Protein AF-A0AAP0DVS0-F1 (afdb_monomer_lite)

InterPro domains:
  IPR045290 Holliday junction resolvase MOC1-like [PTHR36015] (40-215)

Structure (mmCIF, N/CA/C/O backbone):
data_AF-A0AAP0DVS0-F1
#
_entry.id   AF-A0AAP0DVS0-F1
#
loop_
_atom_site.group_PDB
_atom_site.id
_atom_site.type_symbol
_atom_site.label_atom_id
_atom_site.label_alt_id
_atom_site.label_comp_id
_atom_site.label_asym_id
_atom_site.label_entity_id
_atom_site.label_seq_id
_atom_site.pdbx_PDB_ins_code
_atom_site.Cartn_x
_atom_site.Cartn_y
_atom_site.Cartn_z
_atom_site.occupancy
_atom_site.B_iso_or_equiv
_atom_site.auth_seq_id
_atom_site.auth_comp_id
_atom_site.auth_asym_id
_atom_site.auth_atom_id
_atom_site.pdbx_PDB_model_num
ATOM 1 N N . MET A 1 1 ? -7.963 17.326 8.057 1.00 27.19 1 MET A N 1
ATOM 2 C CA . MET A 1 1 ? -8.515 16.586 6.900 1.00 27.19 1 MET A CA 1
ATOM 3 C C . MET A 1 1 ? -7.444 16.525 5.823 1.00 27.19 1 MET A C 1
ATOM 5 O O . MET A 1 1 ? -7.320 17.474 5.057 1.00 27.19 1 MET A O 1
ATOM 9 N N . ARG A 1 2 ? -6.625 15.464 5.811 1.00 31.11 2 ARG A N 1
ATOM 10 C CA . ARG A 1 2 ? -5.807 15.144 4.635 1.00 31.11 2 ARG A CA 1
ATOM 11 C C . ARG A 1 2 ? -6.778 14.685 3.556 1.00 31.11 2 ARG A C 1
ATOM 13 O O . ARG A 1 2 ? -7.608 13.823 3.828 1.00 31.11 2 ARG A O 1
ATOM 20 N N . LYS A 1 3 ? -6.777 15.358 2.413 1.00 32.78 3 LYS A N 1
ATOM 21 C CA . LYS A 1 3 ? -7.537 14.928 1.242 1.00 32.78 3 LYS A CA 1
ATOM 22 C C . LYS A 1 3 ? -6.541 14.246 0.316 1.00 32.78 3 LYS A C 1
ATOM 24 O O . LYS A 1 3 ? -5.462 14.805 0.126 1.00 32.78 3 LYS A O 1
ATOM 29 N N . ASN A 1 4 ? -6.926 13.064 -0.169 1.00 37.38 4 ASN A N 1
ATOM 30 C CA . ASN A 1 4 ? -6.240 12.280 -1.189 1.00 37.38 4 ASN A CA 1
ATOM 31 C C . ASN A 1 4 ? -5.609 13.203 -2.221 1.00 37.38 4 ASN A C 1
ATOM 33 O O . ASN A 1 4 ? -6.321 13.945 -2.902 1.00 37.38 4 ASN A O 1
ATOM 37 N N . ILE A 1 5 ? -4.285 13.156 -2.320 1.00 40.81 5 ILE A N 1
ATOM 38 C CA . ILE A 1 5 ? -3.664 13.469 -3.595 1.00 40.81 5 ILE A CA 1
ATOM 39 C C . ILE A 1 5 ? -4.184 12.379 -4.522 1.00 40.81 5 ILE A C 1
ATOM 41 O O . ILE A 1 5 ? -4.026 11.197 -4.236 1.00 40.81 5 ILE A O 1
ATOM 45 N N . ASP A 1 6 ? -4.931 12.811 -5.531 1.00 46.09 6 ASP A N 1
ATOM 46 C CA . ASP A 1 6 ? -5.573 11.953 -6.511 1.00 46.09 6 ASP A CA 1
ATOM 47 C C . ASP A 1 6 ? -4.572 10.893 -6.973 1.00 46.09 6 ASP A C 1
ATOM 49 O O . ASP A 1 6 ? -3.431 11.226 -7.305 1.00 46.09 6 ASP A O 1
ATOM 53 N N . ALA A 1 7 ? -4.972 9.626 -6.962 1.00 44.84 7 ALA A N 1
ATOM 54 C CA . ALA A 1 7 ? -4.163 8.510 -7.429 1.00 44.84 7 ALA A CA 1
ATOM 55 C C . ALA A 1 7 ? -3.556 8.795 -8.818 1.00 44.84 7 ALA A C 1
ATOM 57 O O . ALA A 1 7 ? -2.435 8.381 -9.109 1.00 44.84 7 ALA A O 1
ATOM 58 N N . GLN A 1 8 ? -4.236 9.618 -9.626 1.00 40.25 8 GLN A N 1
ATOM 59 C CA . GLN A 1 8 ? -3.758 10.183 -10.890 1.00 40.25 8 GLN A CA 1
ATOM 60 C C . GLN A 1 8 ? -2.429 10.952 -10.785 1.00 40.25 8 GLN A C 1
ATOM 62 O O . GLN A 1 8 ? -1.619 10.904 -11.704 1.00 40.25 8 GLN A O 1
ATOM 67 N N . THR A 1 9 ? -2.151 11.620 -9.667 1.00 48.34 9 THR A N 1
ATOM 68 C CA . THR A 1 9 ? -0.886 12.329 -9.410 1.00 48.34 9 THR A CA 1
ATOM 69 C C . THR A 1 9 ? 0.241 11.357 -9.055 1.00 48.34 9 THR A C 1
ATOM 71 O O . THR A 1 9 ? 1.365 11.556 -9.506 1.00 48.34 9 THR A O 1
ATOM 74 N N . LEU A 1 10 ? -0.049 10.278 -8.316 1.00 51.00 10 LEU A N 1
ATOM 75 C CA . LEU A 1 10 ? 0.910 9.194 -8.050 1.00 51.00 10 LEU A CA 1
ATOM 76 C C . LEU A 1 10 ? 1.213 8.399 -9.339 1.00 51.00 10 LEU A C 1
ATOM 78 O O . LEU A 1 10 ? 2.353 8.023 -9.599 1.00 51.00 10 LEU A O 1
ATOM 82 N N . ILE A 1 11 ? 0.211 8.227 -10.202 1.00 48.94 11 ILE A N 1
ATOM 83 C CA . ILE A 1 11 ? 0.336 7.604 -11.528 1.00 48.94 11 ILE A CA 1
ATOM 84 C C . ILE A 1 11 ? 1.134 8.477 -12.486 1.00 48.94 11 ILE A C 1
ATOM 86 O O . ILE A 1 11 ? 2.076 7.991 -13.102 1.00 48.94 11 ILE A O 1
ATOM 90 N N . CYS A 1 12 ? 0.825 9.773 -12.575 1.00 45.50 12 CYS A N 1
ATOM 91 C CA . CYS A 1 12 ? 1.646 10.743 -13.302 1.00 45.50 12 CYS A CA 1
ATOM 92 C C . CYS A 1 12 ? 3.076 10.765 -12.759 1.00 45.50 12 CYS A C 1
ATOM 94 O O . CYS A 1 12 ? 4.023 10.923 -13.535 1.00 45.50 12 CYS A O 1
ATOM 96 N N . ALA A 1 13 ? 3.231 10.541 -11.448 1.00 48.66 13 ALA A N 1
ATOM 97 C CA . ALA A 1 13 ? 4.533 10.454 -10.829 1.00 48.66 13 ALA A CA 1
ATOM 98 C C . ALA A 1 13 ? 5.330 9.226 -11.299 1.00 48.66 13 ALA A C 1
ATOM 100 O O . ALA A 1 13 ? 6.512 9.313 -11.624 1.00 48.66 13 ALA A O 1
ATOM 101 N N . MET A 1 14 ? 4.673 8.078 -11.412 1.00 51.28 14 MET A N 1
ATOM 102 C CA . MET A 1 14 ? 5.303 6.827 -11.836 1.00 51.28 14 MET A CA 1
ATOM 103 C C . MET A 1 14 ? 5.513 6.741 -13.354 1.00 51.28 14 MET A C 1
ATOM 105 O O . MET A 1 14 ? 6.525 6.199 -13.791 1.00 51.28 14 MET A O 1
ATOM 109 N N . LEU A 1 15 ? 4.628 7.353 -14.150 1.00 44.38 15 LEU A N 1
ATOM 110 C CA . LEU A 1 15 ? 4.696 7.423 -15.617 1.00 44.38 15 LEU A CA 1
ATOM 111 C C . LEU A 1 15 ? 5.890 8.237 -16.140 1.00 44.38 15 LEU A C 1
ATOM 113 O O . LEU A 1 15 ? 6.489 7.871 -17.147 1.00 44.38 15 LEU A O 1
ATOM 117 N N . ARG A 1 16 ? 6.240 9.351 -15.483 1.00 41.53 16 ARG A N 1
ATOM 118 C CA . ARG A 1 16 ? 7.337 10.239 -15.924 1.00 41.53 16 ARG A CA 1
ATOM 119 C C . ARG A 1 16 ? 8.683 9.936 -15.281 1.00 41.53 16 ARG A C 1
ATOM 121 O O . ARG A 1 16 ? 9.699 10.422 -15.768 1.00 41.53 16 ARG A O 1
ATOM 128 N N . LEU A 1 17 ? 8.701 9.159 -14.200 1.00 42.25 17 LEU A N 1
ATOM 129 C CA . LEU A 1 17 ? 9.936 8.840 -13.495 1.00 42.25 17 LE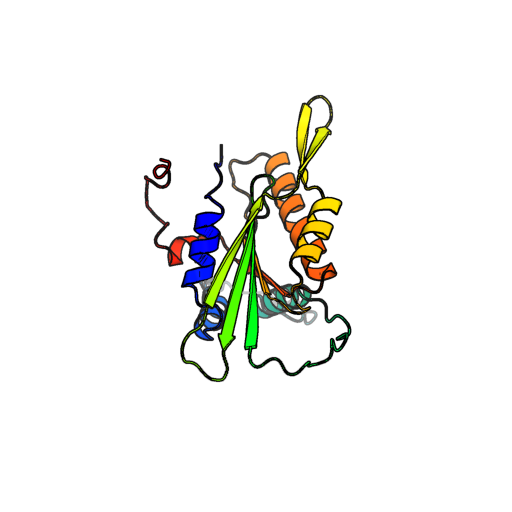U A CA 1
ATOM 130 C C . LEU A 1 17 ? 10.849 7.875 -14.243 1.00 42.25 17 LEU A C 1
ATOM 132 O O . LEU A 1 17 ? 12.001 7.778 -13.835 1.00 42.25 17 LEU A O 1
ATOM 136 N N . GLY A 1 18 ? 10.382 7.175 -15.289 1.00 39.59 18 GLY A N 1
ATOM 137 C CA . GLY A 1 18 ? 11.235 6.265 -16.056 1.00 39.59 18 GLY A CA 1
ATOM 138 C C . GLY A 1 18 ? 12.138 5.457 -15.125 1.00 39.59 18 GLY A C 1
ATOM 139 O O . GLY A 1 18 ? 13.360 5.495 -15.262 1.00 39.59 18 GLY A O 1
ATOM 140 N N . PHE A 1 19 ? 11.549 4.797 -14.120 1.00 44.62 19 PHE A N 1
ATOM 141 C CA . PHE A 1 19 ? 12.256 4.054 -13.066 1.00 44.62 19 PHE A CA 1
ATOM 142 C C . PHE A 1 19 ? 13.026 2.823 -13.591 1.00 44.62 19 PHE A C 1
ATOM 144 O O . PHE A 1 19 ? 13.483 1.987 -12.821 1.00 44.62 19 PHE A O 1
ATOM 151 N N . VAL A 1 20 ? 13.212 2.763 -14.909 1.00 39.72 20 VAL A N 1
ATOM 152 C CA . VAL A 1 20 ? 14.156 1.946 -15.673 1.00 39.72 20 VAL A CA 1
ATOM 153 C C . VAL A 1 20 ? 15.469 2.724 -15.941 1.00 39.72 20 VAL A C 1
ATOM 155 O O . VAL A 1 20 ? 16.300 2.305 -16.738 1.00 39.72 20 VAL A O 1
ATOM 158 N N . SER A 1 21 ? 15.709 3.878 -15.296 1.00 35.94 21 SER A N 1
ATOM 159 C CA . SER A 1 21 ? 16.999 4.581 -15.373 1.00 35.94 21 SER A CA 1
ATOM 160 C C . SER A 1 21 ? 17.864 4.326 -14.126 1.00 35.94 21 SER A C 1
ATOM 162 O O . SER A 1 21 ? 17.459 4.691 -13.016 1.00 35.94 21 SER A O 1
ATOM 164 N N . PRO A 1 22 ? 19.106 3.813 -14.274 1.00 32.44 22 PRO A N 1
ATOM 165 C CA . PRO A 1 22 ? 20.060 3.584 -13.175 1.00 32.44 22 PRO A CA 1
ATOM 166 C C . PRO A 1 22 ? 20.327 4.807 -12.277 1.00 32.44 22 PRO A C 1
ATOM 168 O O . PRO A 1 22 ? 20.832 4.680 -11.160 1.00 32.44 22 PRO A O 1
ATOM 171 N N . LYS A 1 23 ? 19.991 6.015 -12.747 1.00 32.22 23 LYS A N 1
ATOM 172 C CA . LYS A 1 23 ? 20.188 7.274 -12.018 1.00 32.22 23 LYS A CA 1
ATOM 173 C C . LYS A 1 23 ? 19.273 7.416 -10.796 1.00 32.22 23 LYS A C 1
ATOM 175 O O . LYS A 1 23 ? 19.710 8.006 -9.810 1.00 32.22 23 LYS A O 1
ATOM 180 N N . PHE A 1 24 ? 18.060 6.851 -10.811 1.00 38.12 24 PHE A N 1
ATOM 181 C CA . PHE A 1 24 ? 17.160 6.945 -9.655 1.00 38.12 24 PHE A CA 1
ATOM 182 C C . PHE A 1 24 ? 17.640 6.066 -8.490 1.00 38.12 24 PHE A C 1
ATOM 184 O O . PHE A 1 24 ? 17.718 6.532 -7.352 1.00 38.12 24 PHE A O 1
ATOM 191 N N . TYR A 1 25 ? 18.065 4.829 -8.779 1.00 34.91 25 TYR A N 1
ATOM 192 C CA . TYR A 1 25 ? 18.706 3.952 -7.790 1.00 34.91 25 TYR A CA 1
ATOM 193 C C . TYR A 1 25 ? 19.935 4.621 -7.151 1.00 34.91 25 TYR A C 1
ATOM 195 O O . TYR A 1 25 ? 20.137 4.533 -5.939 1.00 34.91 25 TYR A O 1
ATOM 203 N N . ARG A 1 26 ? 20.714 5.371 -7.943 1.00 32.06 26 ARG A N 1
ATOM 204 C CA . ARG A 1 26 ? 21.881 6.117 -7.455 1.00 32.06 26 ARG A CA 1
ATOM 205 C C . ARG A 1 26 ? 21.505 7.296 -6.548 1.00 32.06 26 ARG A C 1
ATOM 207 O O . ARG A 1 26 ? 22.139 7.485 -5.516 1.00 32.06 26 ARG A O 1
ATOM 214 N N . ALA A 1 27 ? 20.456 8.052 -6.876 1.00 32.88 27 ALA A N 1
ATOM 215 C CA . ALA A 1 27 ? 19.983 9.164 -6.045 1.00 32.88 27 ALA A CA 1
ATOM 216 C C . ALA A 1 27 ? 19.442 8.694 -4.678 1.00 32.88 27 ALA A C 1
ATOM 218 O O . ALA A 1 27 ? 19.707 9.329 -3.654 1.00 32.88 27 ALA A O 1
ATOM 219 N N . TYR A 1 28 ? 18.769 7.538 -4.635 1.00 35.22 28 TYR A N 1
ATOM 220 C CA . TYR A 1 28 ? 18.284 6.926 -3.391 1.00 35.22 28 TYR A CA 1
ATOM 221 C C . TYR A 1 28 ? 19.423 6.453 -2.460 1.00 35.22 28 TYR A C 1
ATOM 223 O O . TYR A 1 28 ? 19.251 6.391 -1.237 1.00 35.22 28 TYR A O 1
ATOM 231 N N . SER A 1 29 ? 20.599 6.162 -3.030 1.00 37.03 29 SER A N 1
ATOM 232 C CA . SER A 1 29 ? 21.823 5.812 -2.297 1.00 37.03 29 SER A CA 1
ATOM 233 C C . SER A 1 29 ? 22.583 7.027 -1.749 1.00 37.03 29 SER A C 1
ATOM 235 O O . SER A 1 29 ? 23.327 6.870 -0.785 1.00 37.03 29 SER A O 1
ATOM 237 N N . CYS A 1 30 ? 22.434 8.219 -2.339 1.00 29.70 30 CYS A N 1
ATOM 238 C CA . CYS A 1 30 ? 23.292 9.373 -2.028 1.00 29.70 30 CYS A CA 1
ATOM 239 C C . CYS A 1 30 ? 22.653 10.429 -1.110 1.00 29.70 30 CYS A C 1
ATOM 241 O O . CYS A 1 30 ? 23.372 11.244 -0.543 1.00 29.70 30 CYS A O 1
ATOM 243 N N . CYS A 1 31 ? 21.330 10.443 -0.927 1.00 29.89 31 CYS A N 1
ATOM 244 C CA . CYS A 1 31 ? 20.647 11.568 -0.269 1.00 29.89 31 CYS A CA 1
ATOM 245 C C . CYS A 1 31 ? 20.575 11.493 1.279 1.00 29.89 31 CYS A C 1
ATOM 247 O O . CYS A 1 31 ? 19.774 12.200 1.884 1.00 29.89 31 CYS A O 1
ATOM 249 N N . GLY A 1 32 ? 21.363 10.624 1.929 1.00 32.84 32 GLY A N 1
ATOM 250 C CA . GLY A 1 32 ? 21.284 10.371 3.379 1.00 32.84 32 GLY A CA 1
ATOM 251 C C . GLY A 1 32 ? 22.361 11.022 4.254 1.00 32.84 32 GLY A C 1
ATOM 252 O O . GLY A 1 32 ? 22.241 10.969 5.474 1.00 32.84 32 GLY A O 1
ATOM 253 N N . SER A 1 33 ? 23.401 11.626 3.680 1.00 35.75 33 SER A N 1
ATOM 254 C CA . SER A 1 33 ? 24.534 12.127 4.468 1.00 35.75 33 SER A CA 1
ATOM 255 C C . SER A 1 33 ? 24.392 13.617 4.770 1.00 35.75 33 SER A C 1
ATOM 257 O O . SER A 1 33 ? 24.869 14.458 4.014 1.00 35.75 33 SER A O 1
ATOM 259 N N . SER A 1 34 ? 23.760 13.954 5.892 1.00 33.19 34 SER A N 1
ATOM 260 C CA . SER A 1 34 ? 24.026 15.219 6.583 1.00 33.19 34 SER A CA 1
ATOM 261 C C . SER A 1 34 ? 24.772 14.901 7.879 1.00 33.19 34 SER A C 1
ATOM 263 O O . SER A 1 34 ? 24.156 14.530 8.877 1.00 33.19 34 SER A O 1
ATOM 265 N N . GLU A 1 35 ? 26.104 14.981 7.829 1.00 33.16 35 GLU A N 1
ATOM 266 C CA . GLU A 1 35 ? 26.995 14.855 8.985 1.00 33.16 35 GLU A CA 1
ATOM 267 C C . GLU A 1 35 ? 26.789 16.031 9.947 1.00 33.16 35 GLU A C 1
ATOM 269 O O . GLU A 1 35 ? 26.916 17.195 9.570 1.00 33.16 35 GLU A O 1
ATOM 274 N N . SER A 1 36 ? 26.503 15.731 11.213 1.00 32.84 36 SER A N 1
ATOM 275 C CA . SER A 1 36 ? 26.646 16.681 12.315 1.00 32.84 36 SER A CA 1
ATOM 276 C C . SER A 1 36 ? 27.982 16.429 13.019 1.00 32.84 36 SER A C 1
ATOM 278 O O . SER A 1 36 ? 28.155 15.388 13.656 1.00 32.84 36 SER A O 1
ATOM 280 N N . GLU A 1 37 ? 28.916 17.378 12.915 1.00 32.34 37 GLU A N 1
ATOM 281 C CA . GLU A 1 37 ? 30.185 17.383 13.653 1.00 32.34 37 GLU A CA 1
ATOM 282 C C . GLU A 1 37 ? 29.946 17.333 15.172 1.00 32.34 37 GLU A C 1
ATOM 284 O O . GLU A 1 37 ? 29.379 18.252 15.766 1.00 32.34 37 GLU A O 1
ATOM 289 N N . VAL A 1 38 ? 30.439 16.280 15.830 1.00 35.16 38 VAL A N 1
ATOM 290 C CA . VAL A 1 38 ? 30.494 16.193 17.296 1.00 35.16 38 VAL A CA 1
ATOM 291 C C . VAL A 1 38 ? 31.918 16.492 17.765 1.00 35.16 38 VAL A C 1
ATOM 293 O O . VAL A 1 38 ? 32.857 15.737 17.504 1.00 35.16 38 VAL A O 1
ATOM 296 N N . LYS A 1 39 ? 32.074 17.602 18.497 1.00 34.25 39 LYS A N 1
ATOM 297 C CA . LYS A 1 39 ? 33.315 18.008 19.175 1.00 34.25 39 LYS A CA 1
ATOM 298 C C . LYS A 1 39 ? 33.759 16.944 20.193 1.00 34.25 39 LYS A C 1
ATOM 300 O O . LYS A 1 39 ? 32.990 16.555 21.069 1.00 34.25 39 LYS A O 1
ATOM 305 N N . LYS A 1 40 ? 35.024 16.509 20.112 1.00 35.53 40 LYS A N 1
ATOM 306 C CA . LYS A 1 40 ? 35.642 15.552 21.049 1.00 35.53 40 LYS A CA 1
ATOM 307 C C . LYS A 1 40 ? 36.038 16.233 22.366 1.00 35.53 40 LYS A C 1
ATOM 309 O O . LYS A 1 40 ? 36.946 17.058 22.384 1.00 35.53 40 LYS A O 1
ATOM 314 N N . GLY A 1 41 ? 35.404 15.826 23.466 1.00 30.30 41 GLY A N 1
ATOM 315 C CA . GLY A 1 41 ? 35.876 16.020 24.843 1.00 30.30 41 GLY A CA 1
ATOM 316 C C . GLY A 1 41 ? 36.397 14.695 25.413 1.00 30.30 41 GLY A C 1
ATOM 317 O O . GLY A 1 41 ? 35.814 13.642 25.163 1.00 30.30 41 GLY A O 1
ATOM 318 N N . GLY A 1 42 ? 37.540 14.731 26.101 1.00 33.75 42 GLY A N 1
ATOM 319 C CA . GLY A 1 42 ? 38.347 13.555 26.432 1.00 33.75 42 GLY A CA 1
ATOM 320 C C . GLY A 1 42 ? 37.912 12.711 27.640 1.00 33.75 42 GLY A C 1
ATOM 321 O O . GLY A 1 42 ? 37.229 13.173 28.545 1.00 33.75 42 GLY A O 1
ATOM 322 N N . GLY A 1 43 ? 38.447 11.481 27.664 1.00 36.53 43 GLY A N 1
ATOM 323 C CA . GLY A 1 43 ? 38.839 10.752 28.878 1.00 36.53 43 GLY A CA 1
ATOM 324 C C . GLY A 1 43 ? 37.850 9.743 29.477 1.00 36.53 43 GLY A C 1
ATOM 325 O O . GLY A 1 43 ? 37.009 10.120 30.278 1.00 36.53 43 GLY A O 1
ATOM 326 N N . ARG A 1 44 ? 38.043 8.440 29.192 1.00 34.62 44 ARG A N 1
ATOM 327 C CA . ARG A 1 44 ? 38.388 7.343 30.145 1.00 34.62 44 ARG A CA 1
ATOM 328 C C . ARG A 1 44 ? 38.256 5.984 29.438 1.00 34.62 44 ARG A C 1
ATOM 330 O O . ARG A 1 44 ? 37.182 5.622 28.969 1.00 34.62 44 ARG A O 1
ATOM 337 N N . ARG A 1 45 ? 39.350 5.214 29.372 1.00 47.41 45 ARG A N 1
ATOM 338 C CA . ARG A 1 45 ? 39.376 3.852 28.809 1.00 47.41 45 ARG A CA 1
ATOM 339 C C . ARG A 1 45 ? 38.574 2.897 29.705 1.00 47.41 45 ARG A C 1
ATOM 341 O O . ARG A 1 45 ? 39.000 2.601 30.817 1.00 47.41 45 ARG A O 1
ATOM 348 N N . ARG A 1 46 ? 37.436 2.408 29.210 1.00 46.22 46 ARG A N 1
ATOM 349 C CA . ARG A 1 46 ? 36.770 1.185 29.684 1.00 46.22 46 ARG A CA 1
ATOM 350 C C . ARG A 1 46 ? 36.926 0.123 28.598 1.00 46.22 46 ARG A C 1
ATOM 352 O O . ARG A 1 46 ? 36.816 0.445 27.419 1.00 46.22 46 ARG A O 1
ATOM 359 N N . SER A 1 47 ? 37.232 -1.105 29.004 1.00 49.91 47 SER A N 1
ATOM 360 C CA . SER A 1 47 ? 37.386 -2.269 28.130 1.00 49.91 47 SER A CA 1
ATOM 361 C C . SER A 1 47 ? 36.150 -2.440 27.245 1.00 49.91 47 SER A C 1
ATOM 363 O O . SER A 1 47 ? 35.051 -2.728 27.717 1.00 49.91 47 SER A O 1
ATOM 365 N N . SER A 1 48 ? 36.318 -2.213 25.944 1.00 51.66 48 SER A N 1
ATOM 366 C CA . SER A 1 48 ? 35.253 -2.375 24.965 1.00 51.66 48 SER A CA 1
ATOM 367 C C . SER A 1 48 ? 35.172 -3.839 24.555 1.00 51.66 48 SER A C 1
ATOM 369 O O . SER A 1 48 ? 36.026 -4.324 23.816 1.00 51.66 48 SER A O 1
ATOM 371 N N . SER A 1 49 ? 34.108 -4.519 24.982 1.00 52.31 49 SER A N 1
ATOM 372 C CA . SER A 1 49 ? 33.478 -5.544 24.145 1.00 52.31 49 SER A CA 1
ATOM 373 C C . SER A 1 49 ? 33.378 -4.963 22.736 1.00 52.31 49 SER A C 1
ATOM 375 O O . SER A 1 49 ? 32.745 -3.918 22.562 1.00 52.31 49 SER A O 1
ATOM 377 N N . SER A 1 50 ? 34.031 -5.585 21.760 1.00 51.03 50 SER A N 1
ATOM 378 C CA . SER A 1 50 ? 34.006 -5.200 20.351 1.00 51.03 50 SER A CA 1
ATOM 379 C C . SER A 1 50 ? 32.580 -5.335 19.815 1.00 51.03 50 SER A C 1
ATOM 381 O O . SER A 1 50 ? 32.193 -6.348 19.243 1.00 51.03 50 SER A O 1
ATOM 383 N N . LYS A 1 51 ? 31.756 -4.309 20.046 1.00 60.81 51 LYS A N 1
ATOM 384 C CA . LYS A 1 51 ? 30.479 -4.154 19.358 1.00 60.81 51 LYS A CA 1
ATOM 385 C C . LYS A 1 51 ? 30.817 -3.978 17.885 1.00 60.81 51 LYS A C 1
ATOM 387 O O . LYS A 1 51 ? 31.486 -3.011 17.531 1.00 60.81 51 LYS A O 1
ATOM 392 N N . VAL A 1 52 ? 30.386 -4.922 17.054 1.00 66.38 52 VAL A N 1
ATOM 393 C CA . VAL A 1 52 ? 30.375 -4.741 15.602 1.00 66.38 52 VAL A CA 1
ATOM 394 C C . VAL A 1 52 ? 29.521 -3.504 15.337 1.00 66.38 52 VAL A C 1
ATOM 396 O O . VAL A 1 52 ? 28.321 -3.498 15.612 1.00 66.38 52 VAL A O 1
ATOM 399 N N . VAL A 1 53 ? 30.165 -2.417 14.919 1.00 78.25 53 VAL A N 1
ATOM 400 C CA . VAL A 1 53 ? 29.485 -1.171 14.564 1.00 78.25 53 VAL A CA 1
ATOM 401 C C . VAL A 1 53 ? 28.958 -1.366 13.150 1.00 78.25 53 VAL A C 1
ATOM 403 O O . VAL A 1 53 ? 29.676 -1.153 12.179 1.00 78.25 53 VAL A O 1
ATOM 406 N N . VAL A 1 54 ? 27.725 -1.857 13.052 1.00 80.69 54 VAL A N 1
ATOM 407 C CA . VAL A 1 54 ? 26.992 -1.932 11.785 1.00 80.69 54 VAL A CA 1
ATOM 408 C C . VAL A 1 54 ? 26.657 -0.506 11.356 1.00 80.69 54 VAL A C 1
ATOM 410 O O . VAL A 1 54 ? 26.219 0.301 12.178 1.00 80.69 54 VAL A O 1
ATOM 413 N N . SER A 1 55 ? 26.897 -0.183 10.089 1.00 90.88 55 SER A N 1
ATOM 414 C CA . SER A 1 55 ? 26.625 1.154 9.552 1.00 90.88 55 SER A CA 1
ATOM 415 C C . SER A 1 55 ? 25.130 1.370 9.278 1.00 90.88 55 SER A C 1
ATOM 417 O O . SER A 1 55 ? 24.402 0.427 8.962 1.00 90.88 55 SER A O 1
ATOM 419 N N . ASP A 1 56 ? 24.665 2.620 9.337 1.00 88.00 56 ASP A N 1
ATOM 420 C CA . ASP A 1 56 ? 23.269 2.970 9.027 1.00 88.00 56 ASP A CA 1
ATOM 421 C C . ASP A 1 56 ? 22.863 2.557 7.600 1.00 88.00 56 ASP A C 1
ATOM 423 O O . ASP A 1 56 ? 21.724 2.151 7.353 1.00 88.00 56 ASP A O 1
ATOM 427 N N . SER A 1 57 ? 23.804 2.621 6.652 1.00 86.94 57 SER A N 1
ATOM 428 C CA . SER A 1 57 ? 23.595 2.182 5.270 1.00 86.94 57 SER A CA 1
ATOM 429 C C . SER A 1 57 ? 23.388 0.672 5.170 1.00 86.94 57 SER A C 1
ATOM 431 O O . SER A 1 57 ? 22.512 0.231 4.427 1.00 86.94 57 SER A O 1
ATOM 433 N N . GLU A 1 58 ? 24.134 -0.117 5.941 1.00 90.62 58 GLU A N 1
ATOM 434 C CA . GLU A 1 58 ? 23.979 -1.570 5.998 1.00 90.62 58 GLU A CA 1
ATOM 435 C C . GLU A 1 58 ? 22.636 -1.967 6.624 1.00 90.62 58 GLU A C 1
ATOM 437 O O . GLU A 1 58 ? 21.915 -2.788 6.059 1.00 90.62 58 GLU A O 1
ATOM 442 N N . LEU A 1 59 ? 22.231 -1.323 7.725 1.00 90.50 59 LEU A N 1
ATOM 443 C CA . LEU A 1 59 ? 20.910 -1.545 8.330 1.00 90.50 59 LEU A CA 1
ATOM 444 C C . LEU A 1 59 ? 19.775 -1.228 7.349 1.00 90.50 59 LEU A C 1
ATOM 446 O O . LEU A 1 59 ? 18.820 -2.001 7.228 1.00 90.50 59 LEU A O 1
ATOM 450 N N . LYS A 1 60 ? 19.893 -0.120 6.607 1.00 86.69 60 LYS A N 1
ATOM 451 C CA . LYS A 1 60 ? 18.928 0.253 5.566 1.00 86.69 60 LYS A CA 1
ATOM 452 C C . LYS A 1 60 ? 18.892 -0.782 4.444 1.00 86.69 60 LYS A C 1
ATOM 454 O O . LYS A 1 60 ? 17.806 -1.159 4.009 1.00 86.69 60 LYS A O 1
ATOM 459 N N . GLN A 1 61 ? 20.049 -1.248 3.985 1.00 88.38 61 GLN A N 1
ATOM 460 C CA . GLN A 1 61 ? 20.125 -2.230 2.907 1.00 88.38 61 GLN A CA 1
ATOM 461 C C . GLN A 1 61 ? 19.538 -3.582 3.327 1.00 88.38 61 GLN A C 1
ATOM 463 O O . GLN A 1 61 ? 18.8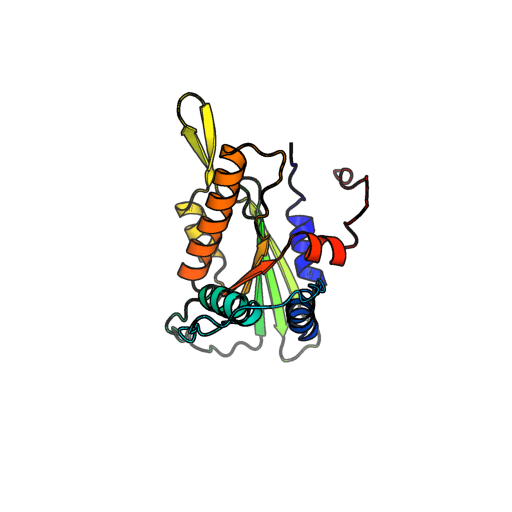03 -4.185 2.549 1.00 88.38 61 GLN A O 1
ATOM 468 N N . ASN A 1 62 ? 19.795 -4.012 4.564 1.00 91.44 62 ASN A N 1
ATOM 469 C CA . ASN A 1 62 ? 19.216 -5.226 5.140 1.00 91.44 62 ASN A CA 1
ATOM 470 C C . ASN A 1 62 ? 17.691 -5.127 5.272 1.00 91.44 62 ASN A C 1
ATOM 472 O O . ASN A 1 62 ? 16.973 -6.097 5.038 1.00 91.44 62 ASN A O 1
ATOM 476 N N . TRP A 1 63 ? 17.171 -3.946 5.611 1.00 92.19 63 TRP A N 1
ATOM 477 C CA . TRP A 1 63 ? 15.729 -3.729 5.596 1.00 92.19 63 TRP A CA 1
ATOM 478 C C . TRP A 1 63 ? 15.167 -3.799 4.174 1.00 92.19 63 TRP A C 1
ATOM 480 O O . TRP A 1 63 ? 14.214 -4.536 3.945 1.00 92.19 63 TRP A O 1
ATOM 490 N N . LEU A 1 64 ? 15.772 -3.110 3.203 1.00 89.25 64 LEU A N 1
ATOM 491 C CA . LEU A 1 64 ? 15.311 -3.139 1.810 1.00 89.25 64 LEU A CA 1
ATOM 492 C C . LEU A 1 64 ? 15.371 -4.545 1.197 1.00 89.25 64 LEU A C 1
ATOM 494 O O . LEU A 1 64 ? 14.453 -4.925 0.477 1.00 89.25 64 LEU A O 1
ATOM 498 N N . SER A 1 65 ? 16.398 -5.341 1.506 1.00 88.00 65 SER A N 1
ATOM 499 C CA . SER A 1 65 ? 16.484 -6.726 1.028 1.00 88.00 65 SER A CA 1
ATOM 500 C C . SER A 1 65 ? 15.387 -7.617 1.618 1.00 88.00 65 SER A C 1
ATOM 502 O O . SER A 1 65 ? 14.875 -8.491 0.919 1.00 88.00 65 SER A O 1
ATOM 504 N N . SER A 1 66 ? 14.949 -7.347 2.855 1.00 90.88 66 SER A N 1
ATOM 505 C CA . SER A 1 66 ? 13.827 -8.057 3.489 1.00 90.88 66 SER A CA 1
ATOM 506 C C . SER A 1 66 ? 12.459 -7.769 2.853 1.00 90.88 66 SER A C 1
ATOM 508 O O . SER A 1 66 ? 11.504 -8.507 3.086 1.00 90.88 66 SER A O 1
ATOM 510 N N . LEU A 1 67 ? 12.351 -6.720 2.027 1.00 92.38 67 LEU A N 1
ATOM 511 C CA . LEU A 1 67 ? 11.119 -6.314 1.339 1.00 92.38 67 LEU A CA 1
ATOM 512 C C . LEU A 1 67 ? 10.926 -7.015 -0.016 1.00 92.38 67 LEU A C 1
ATOM 514 O O . LEU A 1 67 ? 10.224 -6.522 -0.901 1.00 92.38 67 LEU A O 1
ATOM 518 N N . SER A 1 68 ? 11.546 -8.178 -0.176 1.00 88.50 68 SER A N 1
ATOM 519 C CA . SER A 1 68 ? 11.376 -9.065 -1.319 1.00 88.50 68 SER A CA 1
ATOM 520 C C . SER A 1 68 ? 11.374 -10.508 -0.828 1.00 88.50 68 SER A C 1
ATOM 522 O O . SER A 1 68 ? 12.101 -10.856 0.102 1.00 88.50 68 SER A O 1
ATOM 524 N N . CYS A 1 69 ? 10.542 -11.352 -1.432 1.00 77.69 69 CYS A N 1
ATOM 525 C CA . CYS A 1 69 ? 10.565 -12.786 -1.181 1.00 77.69 69 CYS A CA 1
ATOM 526 C C . CYS A 1 69 ? 10.979 -13.488 -2.477 1.00 77.69 69 CYS A C 1
ATOM 528 O O . CYS A 1 69 ? 10.272 -13.340 -3.479 1.00 77.69 69 CYS A O 1
ATOM 530 N N . PRO A 1 70 ? 12.099 -14.233 -2.499 1.00 67.94 70 PRO A N 1
ATOM 531 C CA . PRO A 1 70 ? 12.438 -15.071 -3.637 1.00 67.94 70 PRO A CA 1
ATOM 532 C C . PRO A 1 70 ? 11.435 -16.226 -3.692 1.00 67.94 70 PRO A C 1
ATOM 534 O O . PRO A 1 70 ? 11.611 -17.261 -3.052 1.00 67.94 70 PRO A O 1
ATOM 537 N N . LEU A 1 71 ? 10.337 -16.031 -4.421 1.00 61.00 71 LEU A N 1
ATOM 538 C CA . LEU A 1 71 ? 9.426 -17.122 -4.731 1.00 61.00 71 LEU A CA 1
ATOM 539 C C . LEU A 1 71 ? 10.107 -18.060 -5.736 1.00 61.00 71 LEU A C 1
ATOM 541 O O . LEU A 1 71 ? 10.788 -17.570 -6.643 1.00 61.00 71 LEU A O 1
ATOM 545 N N . PRO A 1 72 ? 9.925 -19.390 -5.616 1.00 53.53 72 PRO A N 1
ATOM 546 C CA . PRO A 1 72 ? 10.360 -20.318 -6.645 1.00 53.53 72 PRO A CA 1
ATOM 547 C C . PRO A 1 72 ? 9.775 -19.851 -7.968 1.00 53.53 72 PRO A C 1
ATOM 549 O O . PRO A 1 72 ? 8.559 -19.673 -8.083 1.00 53.53 72 PRO A O 1
ATOM 552 N N . LEU A 1 73 ? 10.652 -19.607 -8.939 1.00 50.12 73 LEU A N 1
ATOM 553 C CA . LEU A 1 73 ? 10.257 -19.264 -10.289 1.00 50.12 73 LEU A CA 1
ATOM 554 C C . LEU A 1 73 ? 9.417 -20.440 -10.795 1.00 50.12 73 LEU A C 1
ATOM 556 O O . LEU A 1 73 ? 9.954 -21.461 -11.215 1.00 50.12 73 LEU A O 1
ATOM 560 N N . MET A 1 74 ? 8.087 -20.340 -10.727 1.00 43.78 74 MET A N 1
ATOM 561 C CA . MET A 1 74 ? 7.290 -21.093 -11.675 1.00 43.78 74 MET A CA 1
ATOM 562 C C . MET A 1 74 ? 7.647 -20.464 -13.004 1.00 43.78 74 MET A C 1
ATOM 564 O O . MET A 1 74 ? 7.200 -19.357 -13.311 1.00 43.78 74 MET A O 1
ATOM 568 N N . THR A 1 75 ? 8.536 -21.145 -13.721 1.00 42.31 75 THR A N 1
ATOM 569 C CA . THR A 1 75 ? 8.836 -20.928 -15.125 1.00 42.31 75 THR A CA 1
ATOM 570 C C . THR A 1 75 ? 7.509 -21.040 -15.859 1.00 42.31 75 THR A C 1
ATOM 572 O O . THR A 1 75 ? 7.137 -22.101 -16.353 1.00 42.31 75 THR A O 1
ATOM 575 N N . ARG A 1 76 ? 6.723 -19.960 -15.863 1.00 45.53 76 ARG A N 1
ATOM 576 C CA . ARG A 1 76 ? 5.687 -19.790 -16.861 1.00 45.53 76 ARG A CA 1
ATOM 577 C C . ARG A 1 76 ? 6.478 -19.696 -18.146 1.00 45.53 76 ARG A C 1
ATOM 579 O O . ARG A 1 76 ? 7.242 -18.754 -18.334 1.00 45.53 76 ARG A O 1
ATOM 586 N N . HIS A 1 77 ? 6.403 -20.806 -18.870 1.00 40.19 77 HIS A N 1
ATOM 587 C CA . HIS A 1 77 ? 6.894 -21.052 -20.207 1.00 40.19 77 HIS A CA 1
ATOM 588 C C . HIS A 1 77 ? 7.119 -19.717 -20.921 1.00 40.19 77 HIS A C 1
ATOM 590 O O . HIS A 1 77 ? 6.188 -18.917 -21.036 1.00 40.19 77 HIS A O 1
ATOM 596 N N . LEU A 1 78 ? 8.372 -19.453 -21.302 1.00 43.59 78 LEU A N 1
ATOM 597 C CA . LEU A 1 78 ? 8.723 -18.424 -22.273 1.00 43.59 78 LEU A CA 1
ATOM 598 C C . LEU A 1 78 ? 8.050 -18.823 -23.590 1.00 43.59 78 LEU A C 1
ATOM 600 O O . LEU A 1 78 ? 8.686 -19.365 -24.483 1.00 43.59 78 LEU A O 1
ATOM 604 N N . GLU A 1 79 ? 6.736 -18.641 -23.662 1.00 43.50 79 GLU A N 1
ATOM 605 C CA . GLU A 1 79 ? 6.013 -18.641 -24.916 1.00 43.50 79 GLU A CA 1
ATOM 606 C C . GLU A 1 79 ? 6.569 -17.472 -25.721 1.00 43.50 79 GLU A C 1
ATOM 608 O O . GLU A 1 79 ? 6.747 -16.361 -25.205 1.00 43.50 79 GLU A O 1
ATOM 613 N N . GLU A 1 80 ? 6.900 -17.777 -26.968 1.00 47.06 80 GLU A N 1
ATOM 614 C CA . GLU A 1 80 ? 7.494 -16.917 -27.982 1.00 47.06 80 GLU A CA 1
ATOM 615 C C . GLU A 1 80 ? 6.627 -15.675 -28.239 1.00 47.06 80 GLU A C 1
ATOM 617 O O . GLU A 1 80 ? 5.903 -15.565 -29.227 1.00 47.06 80 GLU A O 1
ATOM 622 N N . HIS A 1 81 ? 6.676 -14.698 -27.343 1.00 52.41 81 HIS A N 1
ATOM 623 C CA . HIS A 1 81 ? 6.010 -13.428 -27.548 1.00 52.41 81 HIS A CA 1
ATOM 624 C C . HIS A 1 81 ? 7.035 -12.411 -28.038 1.00 52.41 81 HIS A C 1
ATOM 626 O O . HIS A 1 81 ? 7.914 -11.976 -27.300 1.00 52.41 81 HIS A O 1
ATOM 632 N N . ASN A 1 82 ? 6.851 -11.947 -29.277 1.00 59.66 82 ASN A N 1
ATOM 633 C CA . ASN A 1 82 ? 7.523 -10.784 -29.881 1.00 59.66 82 ASN A CA 1
ATOM 634 C C . ASN A 1 82 ? 7.280 -9.455 -29.116 1.00 59.66 82 ASN A C 1
ATOM 636 O O . ASN A 1 82 ? 7.496 -8.365 -29.658 1.00 59.66 82 ASN A O 1
ATOM 640 N N . THR A 1 83 ? 6.780 -9.529 -27.880 1.00 62.56 83 THR A N 1
ATOM 641 C CA . THR A 1 83 ? 6.390 -8.415 -27.029 1.00 62.56 83 THR A CA 1
ATOM 642 C C . THR A 1 83 ? 6.874 -8.623 -25.600 1.00 62.56 83 THR A C 1
ATOM 644 O O . THR A 1 83 ? 6.430 -9.550 -24.924 1.00 62.56 83 THR A O 1
ATOM 647 N N . ILE A 1 84 ? 7.728 -7.722 -25.118 1.00 73.00 84 ILE A N 1
ATOM 648 C CA . ILE A 1 84 ? 8.135 -7.662 -23.709 1.00 73.00 84 ILE A CA 1
ATOM 649 C C . ILE A 1 84 ? 7.185 -6.689 -23.009 1.00 73.00 84 ILE A C 1
ATOM 651 O O . ILE A 1 84 ? 7.078 -5.528 -23.414 1.00 73.00 84 ILE A O 1
ATOM 655 N N . SER A 1 85 ? 6.465 -7.165 -21.990 1.00 77.69 85 SER A N 1
ATOM 656 C CA . SER A 1 85 ? 5.627 -6.320 -21.137 1.00 77.69 85 SER A CA 1
ATOM 657 C C . SER A 1 85 ? 6.319 -6.047 -19.806 1.00 77.69 85 SER A C 1
ATOM 659 O O . SER A 1 85 ? 6.557 -6.968 -19.029 1.00 77.69 85 SER A O 1
ATOM 661 N N . GLU A 1 86 ? 6.583 -4.776 -19.523 1.00 85.00 86 GLU A N 1
ATOM 662 C CA . GLU A 1 86 ? 7.050 -4.308 -18.220 1.00 85.00 86 GLU A CA 1
ATOM 663 C C . GLU A 1 86 ? 5.858 -3.823 -17.395 1.00 85.00 86 GLU A C 1
ATOM 665 O O . GLU A 1 86 ? 5.016 -3.067 -17.891 1.00 85.00 86 GLU A O 1
ATOM 670 N N . LEU A 1 87 ? 5.776 -4.266 -16.138 1.00 89.25 87 LEU A N 1
ATOM 671 C CA . LEU A 1 87 ? 4.746 -3.843 -15.196 1.00 89.25 87 LEU A CA 1
ATOM 672 C C . LEU A 1 87 ? 5.393 -3.124 -14.013 1.00 89.25 87 LEU A C 1
ATOM 674 O O . LEU A 1 87 ? 6.413 -3.566 -13.485 1.00 89.25 87 LEU A O 1
ATOM 678 N N . VAL A 1 88 ? 4.777 -2.027 -13.583 1.00 89.00 88 VAL A N 1
ATOM 679 C CA . VAL A 1 88 ? 5.168 -1.271 -12.388 1.00 89.00 88 VAL A CA 1
ATOM 680 C C . VAL A 1 88 ? 3.924 -0.963 -11.568 1.00 89.00 88 VAL A C 1
ATOM 682 O O . VAL A 1 88 ? 2.902 -0.547 -12.118 1.00 89.00 88 VAL A O 1
ATOM 685 N N . ILE A 1 89 ? 4.016 -1.158 -10.251 1.00 92.50 89 ILE A N 1
ATOM 686 C CA . ILE A 1 89 ? 2.910 -0.921 -9.320 1.00 92.50 89 ILE A CA 1
ATOM 687 C C . ILE A 1 89 ? 3.220 0.280 -8.427 1.00 92.50 89 ILE A C 1
ATOM 689 O O . ILE A 1 89 ? 4.337 0.431 -7.932 1.00 92.50 89 ILE A O 1
ATOM 693 N N . GLY A 1 90 ? 2.205 1.104 -8.191 1.00 92.94 90 GLY A N 1
ATOM 694 C CA . GLY A 1 90 ? 2.225 2.220 -7.259 1.00 92.94 90 GLY A CA 1
ATOM 695 C C . GLY A 1 90 ? 1.205 2.108 -6.156 1.00 92.94 90 GLY A C 1
ATOM 696 O O . GLY A 1 90 ? 0.071 1.748 -6.442 1.00 92.94 90 GLY A O 1
ATOM 697 N N . ILE A 1 91 ? 1.570 2.448 -4.923 1.00 94.75 91 ILE A N 1
ATOM 698 C CA . ILE A 1 91 ? 0.693 2.292 -3.760 1.00 94.75 91 ILE A CA 1
ATOM 699 C C . ILE A 1 91 ? 0.700 3.557 -2.897 1.00 94.75 91 ILE A C 1
ATOM 701 O O . ILE A 1 91 ? 1.735 3.927 -2.337 1.00 94.75 91 ILE A O 1
ATOM 705 N N . ASP A 1 92 ? -0.476 4.163 -2.731 1.00 93.44 92 ASP A N 1
ATOM 706 C CA . ASP A 1 92 ? -0.795 5.009 -1.577 1.00 93.44 92 ASP A CA 1
ATOM 707 C C . ASP A 1 92 ? -1.443 4.111 -0.501 1.00 93.44 92 ASP A C 1
ATOM 709 O O . ASP A 1 92 ? -2.548 3.595 -0.714 1.00 93.44 92 ASP A O 1
ATOM 713 N N . PRO A 1 93 ? -0.759 3.861 0.633 1.00 94.19 93 PRO A N 1
ATOM 714 C CA . PRO A 1 93 ? -1.171 2.851 1.599 1.00 94.19 93 PRO A CA 1
ATOM 715 C C . PRO A 1 93 ? -2.347 3.263 2.494 1.00 94.19 93 PRO A C 1
ATOM 717 O O . PRO A 1 93 ? -2.808 2.446 3.303 1.00 94.19 93 PRO A O 1
ATOM 720 N N . ASP A 1 94 ? -2.816 4.507 2.399 1.00 90.31 94 ASP A N 1
ATOM 721 C CA . ASP A 1 94 ? -3.906 4.996 3.232 1.00 90.31 94 ASP A CA 1
ATOM 722 C C . ASP A 1 94 ? -5.237 4.296 2.902 1.00 90.31 94 ASP A C 1
ATOM 724 O O . ASP A 1 94 ? -5.475 3.780 1.810 1.00 90.31 94 ASP A O 1
ATOM 728 N N . VAL A 1 95 ? -6.175 4.307 3.858 1.00 90.62 95 VAL A N 1
ATOM 729 C CA . VAL A 1 95 ? -7.518 3.713 3.675 1.00 90.62 95 VAL A CA 1
ATOM 730 C C . VAL A 1 95 ? -8.330 4.384 2.562 1.00 90.62 95 VAL A C 1
ATOM 732 O O . VAL A 1 95 ? -9.299 3.814 2.069 1.00 90.62 95 VAL A O 1
ATOM 735 N N . SER A 1 96 ? -7.972 5.618 2.215 1.00 88.44 96 SER A N 1
ATOM 736 C CA . SER A 1 96 ? -8.519 6.349 1.078 1.00 88.44 96 SER A CA 1
ATOM 737 C C . SER A 1 96 ? -7.549 6.414 -0.100 1.00 88.44 96 SER A C 1
ATOM 739 O O . SER A 1 96 ? -7.879 7.068 -1.078 1.00 88.44 96 SER A O 1
ATOM 741 N N . GLY A 1 97 ? -6.385 5.772 -0.006 1.00 90.62 97 GLY A N 1
ATOM 742 C CA . GLY A 1 97 ? -5.398 5.719 -1.073 1.00 90.62 97 GLY A CA 1
ATOM 743 C C . GLY A 1 97 ? -5.836 4.826 -2.233 1.00 90.62 97 GLY A C 1
ATOM 744 O O . GLY A 1 97 ? -7.011 4.469 -2.375 1.00 90.62 97 GLY A O 1
ATOM 745 N N . ALA A 1 98 ? -4.866 4.445 -3.057 1.00 92.62 98 ALA A N 1
ATOM 746 C CA . ALA A 1 98 ? -5.100 3.674 -4.26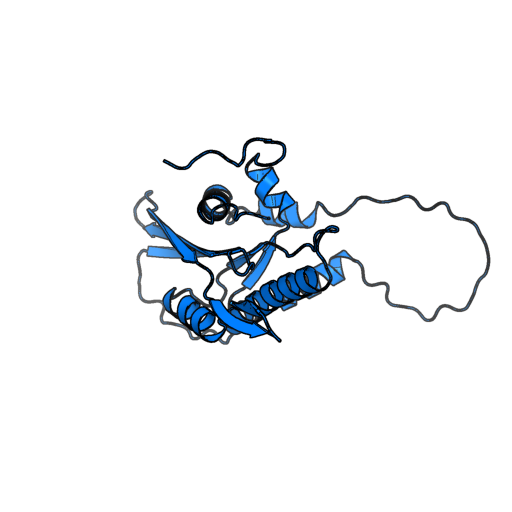6 1.00 92.62 98 ALA A CA 1
ATOM 747 C C . ALA A 1 98 ? -3.883 2.840 -4.675 1.00 92.62 98 ALA A C 1
ATOM 749 O O . ALA A 1 98 ? -2.742 3.127 -4.301 1.00 92.62 98 ALA A O 1
ATOM 750 N N . LEU A 1 99 ? -4.155 1.848 -5.520 1.00 93.75 99 LEU A N 1
ATOM 751 C CA . LEU A 1 99 ? -3.185 1.102 -6.299 1.00 93.75 99 LEU A CA 1
ATOM 752 C C . LEU A 1 99 ? -3.194 1.592 -7.748 1.00 93.75 99 LEU A C 1
ATOM 754 O O . LEU A 1 99 ? -4.237 1.683 -8.391 1.00 93.75 99 LEU A O 1
ATOM 758 N N . ALA A 1 100 ? -2.009 1.847 -8.274 1.00 91.44 100 ALA A N 1
ATOM 759 C CA . ALA A 1 100 ? -1.742 2.183 -9.658 1.00 91.44 100 ALA A CA 1
ATOM 760 C C . ALA A 1 100 ? -1.019 1.026 -10.349 1.00 91.44 100 ALA A C 1
ATOM 762 O O . ALA A 1 100 ? -0.057 0.496 -9.796 1.00 91.44 100 ALA A O 1
ATOM 763 N N . LEU A 1 101 ? -1.432 0.674 -11.564 1.00 90.69 101 LEU A N 1
ATOM 764 C CA . LEU A 1 101 ? -0.709 -0.255 -12.429 1.00 90.69 101 LEU A CA 1
ATOM 765 C C . LEU A 1 101 ? -0.305 0.458 -13.718 1.00 90.69 101 LEU A C 1
ATOM 767 O O . LEU A 1 101 ? -1.157 1.014 -14.408 1.00 90.69 101 LEU A O 1
ATOM 771 N N . LEU A 1 102 ? 0.977 0.391 -14.060 1.00 87.38 102 LEU A N 1
ATOM 772 C CA . LEU A 1 102 ? 1.512 0.815 -15.347 1.00 87.38 102 LEU A CA 1
ATOM 773 C C . LEU A 1 102 ? 2.008 -0.409 -16.110 1.00 87.38 102 LEU A C 1
ATOM 775 O O . LEU A 1 102 ? 2.862 -1.136 -15.609 1.00 87.38 102 LEU A O 1
ATOM 779 N N . LYS A 1 103 ? 1.494 -0.606 -17.324 1.00 88.62 103 LYS A N 1
ATOM 780 C CA . LYS A 1 103 ? 1.950 -1.635 -18.259 1.00 88.62 103 LYS A CA 1
ATOM 781 C C . LYS A 1 103 ? 2.545 -0.968 -19.492 1.00 88.62 103 LYS A C 1
ATOM 783 O O . LYS A 1 103 ? 1.859 -0.192 -20.157 1.00 88.62 103 LYS A O 1
ATOM 788 N N . THR A 1 104 ? 3.786 -1.310 -19.812 1.00 86.00 104 THR A N 1
ATOM 789 C CA . THR A 1 104 ? 4.476 -0.878 -21.032 1.00 86.00 104 THR A CA 1
ATOM 790 C C . THR A 1 104 ? 4.739 -2.098 -21.893 1.00 86.00 104 THR A C 1
ATOM 792 O O . THR A 1 104 ? 5.299 -3.078 -21.416 1.00 86.00 104 THR A O 1
ATOM 795 N N . THR A 1 105 ? 4.324 -2.059 -23.154 1.00 85.12 105 THR A N 1
ATOM 796 C CA . THR A 1 105 ? 4.552 -3.143 -24.114 1.00 85.12 105 THR A CA 1
ATOM 797 C C . THR A 1 105 ? 5.515 -2.666 -25.188 1.00 85.12 105 THR A C 1
ATOM 799 O O . THR A 1 105 ? 5.251 -1.674 -25.873 1.00 85.12 105 THR A O 1
ATOM 802 N N . HIS A 1 106 ? 6.626 -3.382 -25.331 1.00 82.56 106 HIS A N 1
ATOM 803 C CA . HIS A 1 106 ? 7.621 -3.163 -26.373 1.00 82.56 106 HIS A CA 1
ATOM 804 C C . HIS A 1 106 ? 7.422 -4.181 -27.484 1.00 82.56 106 HIS A C 1
ATOM 806 O O . HIS A 1 106 ? 7.404 -5.377 -27.214 1.00 82.56 106 HIS A O 1
ATOM 812 N N . HIS A 1 107 ? 7.306 -3.723 -28.726 1.00 79.44 107 HIS A N 1
ATOM 813 C CA . HIS A 1 107 ? 7.276 -4.598 -29.892 1.00 79.44 107 HIS A CA 1
ATOM 814 C C . HIS A 1 107 ? 8.691 -4.765 -30.447 1.00 79.44 107 HIS A C 1
ATOM 816 O O . HIS A 1 107 ? 9.333 -3.786 -30.817 1.00 79.44 107 HIS A O 1
ATOM 822 N N . HIS A 1 108 ? 9.165 -6.008 -30.547 1.00 68.56 108 HIS A N 1
ATOM 823 C CA . HIS A 1 108 ? 10.554 -6.322 -30.913 1.00 68.56 108 HIS A CA 1
ATOM 824 C C . HIS A 1 108 ? 10.955 -5.847 -32.329 1.00 68.56 108 HIS A C 1
ATOM 826 O O . HIS A 1 108 ? 12.140 -5.724 -32.628 1.00 68.56 108 HIS A O 1
ATOM 832 N N . ASN A 1 109 ? 9.965 -5.532 -33.176 1.00 67.81 109 ASN A N 1
ATOM 833 C CA . ASN A 1 109 ? 10.136 -5.153 -34.583 1.00 67.81 109 ASN A CA 1
ATOM 834 C C . ASN A 1 109 ? 9.655 -3.725 -34.909 1.00 67.81 109 ASN A C 1
ATOM 836 O O . ASN A 1 109 ? 9.557 -3.366 -36.081 1.00 67.81 109 ASN A O 1
ATOM 840 N N . SER A 1 110 ? 9.331 -2.899 -33.907 1.00 64.56 110 SER A N 1
ATOM 841 C CA . SER A 1 110 ? 8.883 -1.519 -34.137 1.00 64.56 110 SER A CA 1
ATOM 842 C C . SER A 1 110 ? 9.327 -0.590 -33.015 1.00 64.56 110 SER A C 1
ATOM 844 O O . SER A 1 110 ? 9.181 -0.916 -31.842 1.00 64.56 110 SER A O 1
ATOM 846 N N . SER A 1 111 ? 9.771 0.618 -33.359 1.00 68.69 111 SER A N 1
ATOM 847 C CA . SER A 1 111 ? 10.179 1.648 -32.391 1.00 68.69 111 SER A CA 1
ATOM 848 C C . SER A 1 111 ? 9.027 2.194 -31.530 1.00 68.69 111 SER A C 1
ATOM 850 O O . SER A 1 111 ? 9.253 3.050 -30.679 1.00 68.69 111 SER A O 1
ATOM 852 N N . SER A 1 112 ? 7.792 1.738 -31.75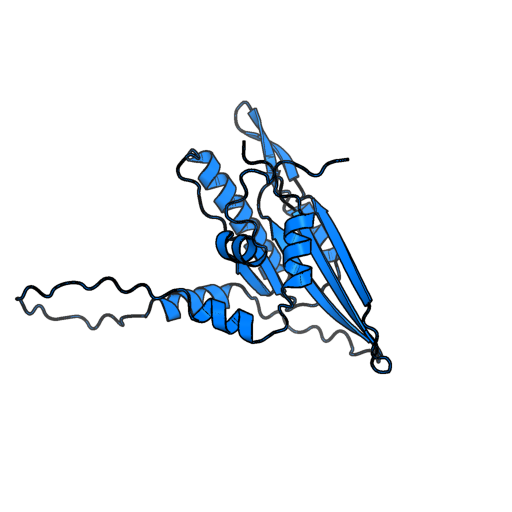4 1.00 68.31 112 SER A N 1
ATOM 853 C CA . SER A 1 112 ? 6.615 2.124 -30.983 1.00 68.31 112 SER A CA 1
ATOM 854 C C . SER A 1 112 ? 6.436 1.232 -29.756 1.00 68.31 112 SER A C 1
ATOM 856 O O . SER A 1 112 ? 6.192 0.029 -29.876 1.00 68.31 112 SER A O 1
ATOM 858 N N . SER A 1 113 ? 6.500 1.841 -28.575 1.00 77.56 113 SER A N 1
ATOM 859 C CA . SER A 1 113 ? 5.982 1.268 -27.337 1.00 77.56 113 SER A CA 1
ATOM 860 C C . SER A 1 113 ? 4.554 1.756 -27.095 1.00 77.56 113 SER A C 1
ATOM 862 O O . SER A 1 113 ? 4.193 2.881 -27.444 1.00 77.56 113 SER A O 1
ATOM 864 N N . SER A 1 114 ? 3.733 0.901 -26.494 1.00 83.88 114 SER A N 1
ATOM 865 C CA . SER A 1 114 ? 2.409 1.282 -26.000 1.00 83.88 114 SER A CA 1
ATOM 866 C C . SER A 1 114 ? 2.414 1.225 -24.480 1.00 83.88 114 SER A C 1
ATOM 868 O O . SER A 1 114 ? 2.929 0.264 -23.903 1.00 83.88 114 SER A O 1
ATOM 870 N N . SER A 1 115 ? 1.861 2.246 -23.830 1.00 84.31 115 SER A N 1
ATOM 871 C CA . SER A 1 115 ? 1.692 2.282 -22.381 1.00 84.31 115 SER A CA 1
ATOM 872 C C . SER A 1 115 ? 0.219 2.418 -22.014 1.00 84.31 115 SER A C 1
ATOM 874 O O . SER A 1 115 ? -0.539 3.164 -22.633 1.00 84.31 115 SER A O 1
ATOM 876 N N . SER A 1 116 ? -0.190 1.683 -20.985 1.00 84.88 116 SER A N 1
ATOM 877 C CA . SER A 1 116 ? -1.529 1.763 -20.406 1.00 84.88 116 SER A CA 1
ATOM 878 C C . SER A 1 116 ? -1.429 1.856 -18.891 1.00 84.88 116 SER A C 1
ATOM 880 O O . SER A 1 116 ? -0.607 1.163 -18.287 1.00 84.88 116 SER A O 1
ATOM 882 N N . ALA A 1 117 ? -2.287 2.673 -18.284 1.00 85.12 117 ALA A N 1
ATOM 883 C CA . ALA A 1 117 ? -2.357 2.841 -16.840 1.00 85.12 117 ALA A CA 1
ATOM 884 C C . ALA A 1 117 ? -3.754 2.490 -16.314 1.00 85.12 117 ALA A C 1
ATOM 886 O O . ALA A 1 117 ? -4.761 2.813 -16.945 1.00 85.12 117 ALA A O 1
ATOM 887 N N . GLN A 1 118 ? -3.805 1.852 -15.147 1.00 89.06 118 GLN A N 1
ATOM 888 C CA . GLN A 1 118 ? -5.033 1.535 -14.421 1.00 89.06 118 GLN A CA 1
ATOM 889 C C . GLN A 1 118 ? -4.912 1.972 -12.963 1.00 89.06 118 GLN A C 1
ATOM 891 O O . GLN A 1 118 ? -3.814 2.030 -12.407 1.00 89.06 118 GLN A O 1
ATOM 896 N N . VAL A 1 119 ? -6.054 2.285 -12.356 1.00 88.19 119 VAL A N 1
ATOM 897 C CA . VAL A 1 119 ? -6.147 2.794 -10.986 1.00 88.19 119 VAL A CA 1
ATOM 898 C C . VAL A 1 119 ? -7.252 2.058 -10.265 1.00 88.19 119 VAL A C 1
ATOM 900 O O . VAL A 1 119 ? -8.350 1.917 -10.802 1.00 88.19 119 VAL A O 1
ATOM 903 N N . PHE A 1 120 ? -6.972 1.634 -9.043 1.00 92.69 120 PHE A N 1
ATOM 904 C CA . PHE A 1 120 ? -7.914 0.932 -8.194 1.00 92.69 120 PHE A CA 1
ATOM 905 C C . PHE A 1 120 ? -7.908 1.586 -6.821 1.00 92.69 120 PHE A C 1
ATOM 907 O O . PHE A 1 120 ? -6.858 1.681 -6.186 1.00 92.69 120 PHE A O 1
ATOM 914 N N . ASP A 1 121 ? -9.070 2.023 -6.347 1.00 94.06 121 ASP A N 1
ATOM 915 C CA . ASP A 1 121 ? -9.202 2.493 -4.970 1.00 94.06 121 ASP A CA 1
ATOM 916 C C . ASP A 1 121 ? -8.812 1.380 -3.993 1.00 94.06 121 ASP A C 1
ATOM 918 O O . ASP A 1 121 ? -9.114 0.202 -4.212 1.00 94.06 121 ASP A O 1
ATOM 922 N N . THR A 1 122 ? -8.177 1.752 -2.883 1.00 94.44 122 THR A N 1
ATOM 923 C CA . THR A 1 122 ? -7.791 0.791 -1.851 1.00 94.44 122 THR A CA 1
ATOM 924 C C . THR A 1 122 ? -9.035 0.088 -1.271 1.00 94.44 122 THR A C 1
ATOM 926 O O . THR A 1 122 ? -9.897 0.753 -0.672 1.00 94.44 122 THR A O 1
ATOM 929 N N . PRO A 1 123 ? -9.146 -1.255 -1.389 1.00 96.94 123 PRO A N 1
ATOM 930 C CA . PRO A 1 123 ? -10.290 -1.991 -0.863 1.00 96.94 123 PRO A CA 1
ATOM 931 C C . PRO A 1 123 ? -10.415 -1.841 0.655 1.00 96.94 123 PRO A C 1
ATOM 933 O O . PRO A 1 123 ? -9.454 -2.031 1.407 1.00 96.94 123 PRO A O 1
ATOM 936 N N . HIS A 1 124 ? -11.617 -1.510 1.122 1.00 96.81 124 HIS A N 1
ATOM 937 C CA . HIS A 1 124 ? -11.887 -1.282 2.535 1.00 96.81 124 HIS A CA 1
ATOM 938 C C . HIS A 1 124 ? -13.315 -1.667 2.920 1.00 96.81 124 HIS A C 1
ATOM 940 O O . HIS A 1 124 ? -14.242 -1.621 2.116 1.00 96.81 124 HIS A O 1
ATOM 946 N N . LEU A 1 125 ? -13.496 -1.982 4.198 1.00 96.25 125 LEU A N 1
ATOM 947 C CA . LEU A 1 125 ? -14.769 -2.340 4.809 1.00 96.25 125 LEU A CA 1
ATOM 948 C C . LEU A 1 125 ? -15.104 -1.379 5.949 1.00 96.25 125 LEU A C 1
ATOM 950 O O . LEU A 1 125 ? -14.231 -0.751 6.558 1.00 96.25 125 LEU A O 1
ATOM 954 N N . GLN A 1 126 ? -16.394 -1.277 6.255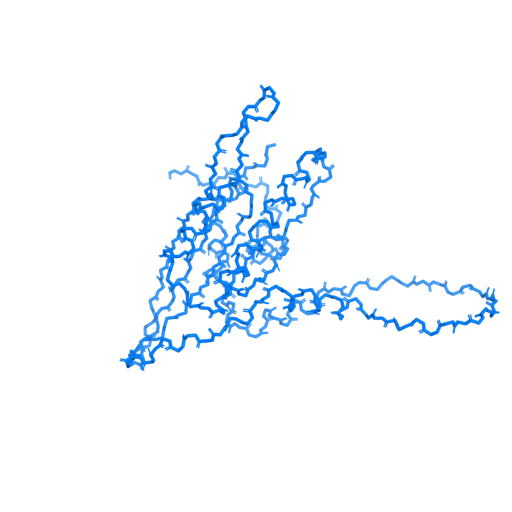 1.00 96.31 126 GLN A N 1
ATOM 955 C CA . GLN A 1 126 ? -16.875 -0.589 7.446 1.00 96.31 126 GLN A CA 1
ATOM 956 C C . GLN A 1 126 ? -16.824 -1.542 8.639 1.00 96.31 126 GLN A C 1
ATOM 958 O O . GLN A 1 126 ? -17.415 -2.616 8.613 1.00 96.31 126 GLN A O 1
ATOM 963 N N . VAL A 1 127 ? -16.122 -1.140 9.695 1.00 94.25 127 VAL A N 1
ATOM 964 C CA . VAL A 1 127 ? -15.944 -1.934 10.913 1.00 94.25 127 VAL A CA 1
ATOM 965 C C . VAL A 1 127 ? -16.401 -1.118 12.113 1.00 94.25 127 VAL A C 1
ATOM 967 O O . VAL A 1 127 ? -16.000 0.039 12.285 1.00 94.25 127 VAL A O 1
ATOM 970 N N . LEU A 1 128 ? -17.227 -1.722 12.968 1.00 94.88 128 LEU A N 1
ATOM 971 C CA . LEU A 1 128 ? -17.605 -1.128 14.243 1.00 94.88 128 LEU A CA 1
ATOM 972 C C . LEU A 1 128 ? -16.424 -1.229 15.217 1.00 94.88 128 LEU A C 1
ATOM 974 O O . LEU A 1 128 ? -16.019 -2.317 15.616 1.00 94.88 128 LEU A O 1
ATOM 978 N N . VAL A 1 129 ? -15.854 -0.086 15.597 1.00 88.81 129 VAL A N 1
ATOM 979 C CA . VAL A 1 129 ? -14.751 -0.010 16.562 1.00 88.81 129 VAL A CA 1
ATOM 980 C C . VAL A 1 129 ? -15.247 0.748 17.783 1.00 88.81 129 VAL A C 1
ATOM 982 O O . VAL A 1 129 ? -15.358 1.981 17.762 1.00 88.81 129 VAL A O 1
ATOM 985 N N . SER A 1 130 ? -15.528 0.009 18.858 1.00 88.62 130 SER A N 1
ATOM 986 C CA . SER A 1 130 ? -16.271 0.516 20.015 1.00 88.62 130 SER A CA 1
ATOM 987 C C . SER A 1 130 ? -17.644 1.038 19.563 1.00 88.62 130 SER A C 1
ATOM 989 O O . SER A 1 130 ? -18.440 0.268 19.043 1.00 88.62 130 SER A O 1
ATOM 991 N N . LYS A 1 131 ? -17.924 2.337 19.710 1.00 92.56 131 LYS A N 1
ATOM 992 C CA . LYS A 1 131 ? -19.221 2.947 19.367 1.00 92.56 131 LYS A CA 1
ATOM 993 C C . LYS A 1 131 ? -19.254 3.654 18.006 1.00 92.56 131 LYS A C 1
ATOM 995 O O . LYS A 1 131 ? -20.240 4.309 17.691 1.00 92.56 131 LYS A O 1
ATOM 1000 N N . ARG A 1 132 ? -18.168 3.613 17.221 1.00 92.44 132 ARG A N 1
ATOM 1001 C CA . ARG A 1 132 ? -18.078 4.329 15.935 1.00 92.44 132 ARG A CA 1
ATOM 1002 C C . ARG A 1 132 ? -17.727 3.384 14.798 1.00 92.44 132 ARG A C 1
ATOM 1004 O O . ARG A 1 132 ? -16.804 2.580 14.923 1.00 92.44 132 ARG A O 1
ATOM 1011 N N . VAL A 1 133 ? -18.415 3.550 13.674 1.00 94.50 133 VAL A N 1
ATOM 1012 C CA . VAL A 1 133 ? -18.062 2.895 12.414 1.00 94.50 133 VAL A CA 1
ATOM 1013 C C . VAL A 1 133 ? -16.828 3.576 11.827 1.00 94.50 133 VAL A C 1
ATOM 1015 O O . VAL A 1 133 ? -16.743 4.806 11.775 1.00 94.50 133 VAL A O 1
ATOM 1018 N N . ARG A 1 134 ? -15.841 2.777 11.425 1.00 91.38 134 ARG A N 1
ATOM 1019 C CA . ARG A 1 134 ? -14.592 3.239 10.812 1.00 91.38 134 ARG A CA 1
ATOM 1020 C C . ARG A 1 134 ? -14.283 2.414 9.572 1.00 91.38 134 ARG A C 1
ATOM 1022 O O . ARG A 1 134 ? -14.585 1.227 9.533 1.00 91.38 134 ARG A O 1
ATOM 1029 N N . LYS A 1 135 ? -13.632 3.029 8.586 1.00 94.31 135 LYS A N 1
ATOM 1030 C CA . LYS A 1 135 ? -13.083 2.308 7.434 1.00 94.31 135 LYS A CA 1
ATOM 1031 C C . LYS A 1 135 ? -11.812 1.559 7.843 1.00 94.31 135 LYS A C 1
ATOM 1033 O O . LYS A 1 135 ? -10.963 2.127 8.537 1.00 94.31 135 LYS A O 1
ATOM 1038 N N . ARG A 1 136 ? -11.687 0.302 7.424 1.00 94.56 136 ARG A N 1
ATOM 1039 C CA . ARG A 1 136 ? -10.500 -0.548 7.598 1.00 94.56 136 ARG A CA 1
ATOM 1040 C C . ARG A 1 136 ? -10.174 -1.233 6.285 1.00 94.56 136 ARG A C 1
ATOM 1042 O O . ARG A 1 136 ? -11.092 -1.567 5.550 1.00 94.56 136 ARG A O 1
ATOM 1049 N N . LEU A 1 137 ? -8.890 -1.434 6.016 1.00 96.75 137 LEU A N 1
ATOM 1050 C CA . LEU A 1 137 ? -8.441 -2.153 4.830 1.00 96.75 137 LEU A CA 1
ATOM 1051 C C . LEU A 1 137 ? -9.027 -3.567 4.787 1.00 96.75 137 LEU A C 1
ATOM 1053 O O . LEU A 1 137 ? -9.104 -4.241 5.817 1.00 96.75 137 LEU A O 1
ATOM 1057 N N . ASP A 1 138 ? -9.423 -3.994 3.595 1.00 97.69 138 ASP A N 1
ATOM 1058 C CA . ASP A 1 138 ? -9.922 -5.339 3.337 1.00 97.69 138 ASP A CA 1
ATOM 1059 C C . ASP A 1 138 ? -8.811 -6.203 2.741 1.00 97.69 138 ASP A C 1
ATOM 1061 O O . ASP A 1 138 ? -8.625 -6.258 1.525 1.00 97.69 138 ASP A O 1
ATOM 1065 N N . ALA A 1 139 ? -8.082 -6.902 3.612 1.00 97.81 139 ALA A N 1
ATOM 1066 C CA . ALA A 1 139 ? -6.964 -7.749 3.207 1.00 97.81 139 ALA A CA 1
ATOM 1067 C C . ALA A 1 139 ? -7.357 -8.791 2.144 1.00 97.81 139 ALA A C 1
ATOM 1069 O O . ALA A 1 139 ? -6.570 -9.071 1.241 1.00 97.81 139 ALA A O 1
ATOM 1070 N N . LYS A 1 140 ? -8.577 -9.347 2.212 1.00 97.94 140 LYS A N 1
ATOM 1071 C CA . LYS A 1 140 ? -9.047 -10.348 1.245 1.00 97.94 140 LYS A CA 1
ATOM 1072 C C . LYS A 1 140 ? -9.188 -9.720 -0.137 1.00 97.94 140 LYS A C 1
ATOM 1074 O O . LYS A 1 140 ? -8.628 -10.241 -1.101 1.00 97.94 140 LYS A O 1
ATOM 1079 N N . SER A 1 141 ? -9.902 -8.602 -0.218 1.00 98.06 141 SER A N 1
ATOM 1080 C CA . SER A 1 141 ? -10.131 -7.904 -1.484 1.00 98.06 141 SER A CA 1
ATOM 1081 C C . SER A 1 141 ? -8.838 -7.320 -2.060 1.00 98.06 141 SER A C 1
ATOM 1083 O O . SER A 1 141 ? -8.650 -7.351 -3.270 1.00 98.06 141 SER A O 1
ATOM 1085 N N . MET A 1 142 ? -7.900 -6.874 -1.216 1.00 98.12 142 MET A N 1
ATOM 1086 C CA . MET A 1 142 ? -6.557 -6.455 -1.647 1.00 98.12 142 MET A CA 1
ATOM 1087 C C . MET A 1 142 ? -5.778 -7.601 -2.308 1.00 98.12 142 MET A C 1
ATOM 1089 O O . MET A 1 142 ? -5.225 -7.430 -3.392 1.00 98.12 142 MET A O 1
ATOM 1093 N N . VAL A 1 143 ? -5.760 -8.786 -1.687 1.00 97.50 143 VAL A N 1
ATOM 1094 C CA . VAL A 1 143 ? -5.101 -9.975 -2.257 1.00 97.50 143 VAL A CA 1
ATOM 1095 C C . VAL A 1 143 ? -5.770 -10.397 -3.567 1.00 97.50 143 VAL A C 1
ATOM 1097 O O . VAL A 1 143 ? -5.082 -10.753 -4.521 1.00 97.50 143 VAL A O 1
ATOM 1100 N N . GLN A 1 144 ? -7.102 -10.356 -3.634 1.00 97.56 144 GLN A N 1
ATOM 1101 C CA . GLN A 1 144 ? -7.837 -10.665 -4.862 1.00 97.56 144 GLN A CA 1
ATOM 1102 C C . GLN A 1 144 ? -7.517 -9.664 -5.977 1.00 97.56 144 GLN A C 1
ATOM 1104 O O . GLN A 1 144 ? -7.222 -10.095 -7.087 1.00 97.56 144 GLN A O 1
ATOM 1109 N N . LEU A 1 145 ? -7.483 -8.363 -5.670 1.00 96.62 145 LEU A N 1
ATOM 1110 C CA . LEU A 1 145 ? -7.096 -7.316 -6.613 1.00 96.62 145 LEU A CA 1
ATOM 1111 C C . LEU A 1 145 ? -5.700 -7.578 -7.192 1.00 96.62 145 LEU A C 1
ATOM 1113 O O . LEU A 1 145 ? -5.552 -7.617 -8.409 1.00 96.62 145 LEU A O 1
ATOM 1117 N N . LEU A 1 146 ? -4.693 -7.845 -6.353 1.00 95.81 146 LEU A N 1
ATOM 1118 C CA . LEU A 1 146 ? -3.330 -8.116 -6.833 1.00 95.81 146 LEU A CA 1
ATOM 1119 C C . LEU A 1 146 ? -3.249 -9.333 -7.759 1.00 95.81 146 LEU A C 1
ATOM 1121 O O . LEU A 1 146 ? -2.512 -9.299 -8.741 1.00 95.81 146 LEU A O 1
ATOM 1125 N N . ARG A 1 147 ? -4.031 -10.387 -7.490 1.00 93.94 147 ARG A N 1
ATOM 1126 C CA . ARG A 1 147 ? -4.095 -11.562 -8.375 1.00 93.94 147 ARG A CA 1
ATOM 1127 C C . ARG A 1 147 ? -4.673 -11.227 -9.746 1.00 93.94 147 ARG A C 1
ATOM 1129 O O . ARG A 1 147 ? -4.222 -11.804 -10.722 1.00 93.94 147 ARG A O 1
ATOM 1136 N N . THR A 1 148 ? -5.621 -10.292 -9.831 1.00 94.69 148 THR A N 1
ATOM 1137 C CA . THR A 1 148 ? -6.205 -9.867 -11.118 1.00 94.69 148 THR A CA 1
ATOM 1138 C C . THR A 1 148 ? -5.287 -8.992 -11.970 1.00 94.69 148 THR A C 1
ATOM 1140 O O . THR A 1 148 ? -5.599 -8.756 -13.131 1.00 94.69 148 THR A O 1
ATOM 1143 N N . LEU A 1 149 ? -4.161 -8.511 -11.427 1.00 91.06 149 LEU A N 1
ATOM 1144 C CA . LEU A 1 149 ? -3.199 -7.715 -12.198 1.00 91.06 149 LEU A CA 1
ATOM 1145 C C . LEU A 1 149 ? -2.334 -8.580 -13.128 1.00 91.06 149 LEU A C 1
ATOM 1147 O O . LEU A 1 149 ? -1.652 -8.032 -13.991 1.00 91.06 149 LEU A O 1
ATOM 1151 N N . ASP A 1 150 ? -2.308 -9.903 -12.911 1.00 86.31 150 ASP A N 1
ATOM 1152 C CA . ASP A 1 150 ? -1.474 -10.873 -13.635 1.00 86.31 150 ASP A CA 1
ATOM 1153 C C . ASP A 1 150 ? 0.020 -10.501 -13.705 1.00 86.31 150 ASP A C 1
ATOM 1155 O O . ASP A 1 150 ? 0.753 -10.923 -14.602 1.00 86.31 150 ASP A O 1
ATOM 1159 N N . ALA A 1 151 ? 0.500 -9.728 -12.729 1.00 88.50 151 ALA A N 1
ATOM 1160 C CA . ALA A 1 151 ? 1.882 -9.283 -12.687 1.00 88.50 151 ALA A CA 1
ATOM 1161 C C . ALA A 1 151 ? 2.837 -10.439 -12.339 1.00 88.50 151 ALA A C 1
ATOM 1163 O O . ALA A 1 151 ? 2.552 -11.230 -11.431 1.00 88.50 151 ALA A O 1
ATOM 1164 N N . PRO A 1 152 ? 3.977 -10.568 -13.044 1.00 89.31 152 PRO A N 1
ATOM 1165 C CA . PRO A 1 152 ? 4.933 -11.628 -12.766 1.00 89.31 152 PRO A CA 1
ATOM 1166 C C . PRO A 1 152 ? 5.592 -11.433 -11.388 1.00 89.31 152 PRO A C 1
ATOM 1168 O O . PRO A 1 152 ? 5.802 -10.288 -10.963 1.00 89.31 152 PRO A O 1
ATOM 1171 N N . PRO A 1 153 ? 5.969 -12.525 -10.692 1.00 88.31 153 PRO A N 1
ATOM 1172 C CA . PRO A 1 153 ? 6.799 -12.437 -9.495 1.00 88.31 153 PRO A CA 1
ATOM 1173 C C . PRO A 1 153 ? 8.068 -11.618 -9.759 1.00 88.31 153 PRO A C 1
ATOM 1175 O O . PRO A 1 153 ? 8.637 -11.665 -10.847 1.00 88.31 153 PRO A O 1
ATOM 1178 N N . GLY A 1 154 ? 8.502 -10.851 -8.765 1.00 88.12 154 GLY A N 1
ATOM 1179 C CA . GLY A 1 154 ? 9.627 -9.925 -8.865 1.00 88.12 154 GLY A CA 1
ATOM 1180 C C . GLY A 1 154 ? 9.252 -8.521 -9.347 1.00 88.12 154 GLY A C 1
ATOM 1181 O O . GLY A 1 154 ? 10.064 -7.611 -9.174 1.00 88.12 154 GLY A O 1
ATOM 1182 N N . THR A 1 155 ? 8.032 -8.311 -9.866 1.00 89.56 155 THR A N 1
ATOM 1183 C CA . THR A 1 155 ? 7.532 -6.978 -10.255 1.00 89.56 155 THR A CA 1
ATOM 1184 C C . THR A 1 155 ? 7.730 -5.968 -9.118 1.00 89.56 155 THR A C 1
ATOM 1186 O O . THR A 1 155 ? 7.460 -6.263 -7.949 1.00 89.56 155 THR A O 1
ATOM 1189 N N . SER A 1 156 ? 8.220 -4.771 -9.448 1.00 90.00 156 SER A N 1
ATOM 1190 C CA . SER A 1 156 ? 8.466 -3.721 -8.457 1.00 90.00 156 SER A CA 1
ATOM 1191 C C . SER A 1 156 ? 7.174 -3.003 -8.062 1.00 90.00 156 SER A C 1
ATOM 1193 O O . SER A 1 156 ? 6.434 -2.508 -8.916 1.00 90.00 156 SER A O 1
ATOM 1195 N N . ALA A 1 157 ? 6.936 -2.909 -6.754 1.00 94.38 157 ALA A N 1
ATOM 1196 C CA . ALA A 1 157 ? 5.836 -2.163 -6.158 1.00 94.38 157 ALA A CA 1
ATOM 1197 C C . ALA A 1 157 ? 6.379 -0.995 -5.326 1.00 94.38 157 ALA A C 1
ATOM 1199 O O . ALA A 1 157 ? 6.983 -1.187 -4.269 1.00 94.38 157 ALA A O 1
ATOM 1200 N N . PHE A 1 158 ? 6.154 0.225 -5.801 1.00 93.62 158 PHE A N 1
ATOM 1201 C CA . PHE A 1 158 ? 6.570 1.455 -5.144 1.00 93.62 158 PHE A CA 1
ATOM 1202 C C . PHE A 1 158 ? 5.471 1.934 -4.202 1.00 93.62 158 PHE A C 1
ATOM 1204 O O . PHE A 1 158 ? 4.367 2.254 -4.638 1.00 93.62 158 PHE A O 1
ATOM 1211 N N . ILE A 1 159 ? 5.772 1.997 -2.911 1.00 93.88 159 ILE A N 1
ATOM 1212 C CA . ILE A 1 159 ? 4.808 2.356 -1.867 1.00 93.88 159 ILE A CA 1
ATOM 1213 C C . ILE A 1 159 ? 5.205 3.675 -1.214 1.00 93.88 159 ILE A C 1
ATOM 1215 O O . ILE A 1 159 ? 6.364 3.846 -0.834 1.00 93.88 159 ILE A O 1
ATOM 1219 N N . GLU A 1 160 ? 4.265 4.612 -1.060 1.00 91.38 160 GLU A N 1
ATOM 1220 C CA . GLU A 1 160 ? 4.526 5.821 -0.275 1.00 91.38 160 GLU A CA 1
ATOM 1221 C C . GLU A 1 160 ? 4.894 5.423 1.159 1.00 91.38 160 GLU A C 1
ATOM 1223 O O . GLU A 1 160 ? 4.152 4.730 1.857 1.00 91.38 160 GLU A O 1
ATOM 1228 N N . GLN A 1 161 ? 6.073 5.853 1.605 1.00 89.00 161 GLN A N 1
ATOM 1229 C CA . GLN A 1 161 ? 6.537 5.572 2.951 1.00 89.00 161 GLN A CA 1
ATOM 1230 C C . GLN A 1 161 ? 5.674 6.336 3.957 1.00 89.00 161 GLN A C 1
ATOM 1232 O O . GLN A 1 161 ? 5.651 7.569 3.960 1.00 89.00 161 GLN A O 1
ATOM 1237 N N . SER A 1 162 ? 5.010 5.601 4.850 1.00 85.88 162 SER A N 1
ATOM 1238 C CA . SER A 1 162 ? 4.215 6.199 5.922 1.00 85.88 162 SER A CA 1
ATOM 1239 C C . SER A 1 162 ? 5.113 6.962 6.896 1.00 85.88 162 SER A C 1
ATOM 1241 O O . SER A 1 162 ? 5.920 6.369 7.614 1.00 85.88 162 SER A O 1
ATOM 1243 N N . ILE A 1 163 ? 4.922 8.280 6.967 1.00 83.00 163 ILE A N 1
ATOM 1244 C CA . ILE A 1 163 ? 5.561 9.156 7.950 1.00 83.00 163 ILE A CA 1
ATOM 1245 C C . ILE A 1 163 ? 4.453 9.715 8.851 1.00 83.00 163 ILE A C 1
ATOM 1247 O O . ILE A 1 163 ? 3.584 10.442 8.358 1.00 83.00 163 ILE A O 1
ATOM 1251 N N . PRO A 1 164 ? 4.439 9.384 10.157 1.00 81.44 164 PRO A N 1
ATOM 1252 C CA . PRO A 1 164 ? 3.419 9.890 11.063 1.00 81.44 164 PRO A CA 1
ATOM 1253 C C . PRO A 1 164 ? 3.498 11.415 11.129 1.00 81.44 164 PRO A C 1
ATOM 1255 O O . PRO A 1 164 ? 4.567 11.996 11.311 1.00 81.44 164 PRO A O 1
ATOM 1258 N N . PHE A 1 165 ? 2.354 12.079 10.992 1.00 79.94 165 PHE A N 1
ATOM 1259 C CA . PHE A 1 165 ? 2.307 13.530 11.096 1.00 79.94 165 PHE A CA 1
ATOM 1260 C C . PHE A 1 165 ? 2.212 13.938 12.568 1.00 79.94 165 PHE A C 1
ATOM 1262 O O . PHE A 1 165 ? 1.395 13.359 13.296 1.00 79.94 165 PHE A O 1
ATOM 1269 N N . PRO A 1 166 ? 2.973 14.948 13.021 1.00 81.50 166 PRO A N 1
ATOM 1270 C CA . PRO A 1 166 ? 2.992 15.345 14.429 1.00 81.50 166 PRO A CA 1
ATOM 1271 C C . PRO A 1 166 ? 1.618 15.715 15.005 1.00 81.50 166 PRO A C 1
ATOM 1273 O O . PRO A 1 166 ? 1.374 15.522 16.190 1.00 81.50 166 PRO A O 1
ATOM 1276 N N . GLN A 1 167 ? 0.711 16.235 14.173 1.00 85.75 167 GLN A N 1
ATOM 1277 C CA . GLN A 1 167 ? -0.635 16.651 14.579 1.00 85.75 167 GLN A CA 1
ATOM 1278 C C . GLN A 1 167 ? -1.643 15.491 14.628 1.00 85.75 167 GLN A C 1
ATOM 1280 O O . GLN A 1 167 ? -2.780 15.688 15.062 1.00 85.75 167 GLN A O 1
ATOM 1285 N N . ASP A 1 168 ? -1.267 14.294 14.175 1.00 83.62 168 ASP A N 1
ATOM 1286 C CA . ASP A 1 168 ? -2.129 13.122 14.296 1.00 83.62 168 ASP A CA 1
ATOM 1287 C C . ASP A 1 168 ? -2.099 12.575 15.725 1.00 83.62 168 ASP A C 1
ATOM 1289 O O . ASP A 1 168 ? -1.059 12.482 16.370 1.00 83.62 168 ASP A O 1
ATOM 1293 N N . GLY A 1 169 ? -3.262 12.152 16.219 1.00 89.69 169 GLY A N 1
ATOM 1294 C CA . GLY A 1 169 ? -3.338 11.430 17.486 1.00 89.69 169 GLY A CA 1
ATOM 1295 C C . GLY A 1 169 ? -2.804 9.998 17.373 1.00 89.69 169 GLY A C 1
ATOM 1296 O O . GLY A 1 169 ? -2.676 9.449 16.279 1.00 89.69 169 GLY A O 1
ATOM 1297 N N . LYS A 1 170 ? -2.619 9.336 18.525 1.00 90.62 170 LYS A N 1
ATOM 1298 C CA . LYS A 1 170 ? -2.161 7.931 18.636 1.00 90.62 170 LYS A CA 1
ATOM 1299 C C . LYS A 1 170 ? -2.881 6.972 17.681 1.00 90.62 170 LYS A C 1
ATOM 1301 O O . LYS A 1 170 ? -2.262 6.101 17.079 1.00 90.62 170 LYS A O 1
ATOM 1306 N N . LEU A 1 171 ? -4.196 7.146 17.528 1.00 86.94 171 LEU A N 1
ATOM 1307 C CA . LEU A 1 171 ? -4.998 6.329 16.620 1.00 86.94 171 LEU A CA 1
ATOM 1308 C C . LEU A 1 171 ? -4.630 6.560 15.148 1.00 86.94 171 LEU A C 1
ATOM 1310 O O . LEU A 1 171 ? -4.621 5.605 14.385 1.00 86.94 171 LEU A O 1
ATOM 1314 N N . GLY A 1 172 ? -4.330 7.798 14.748 1.00 87.12 172 GLY A N 1
ATOM 1315 C CA . GLY A 1 172 ? -3.882 8.116 13.391 1.00 87.12 172 GLY A CA 1
ATOM 1316 C C . GLY A 1 172 ? -2.548 7.447 13.072 1.00 87.12 172 GLY A C 1
ATOM 1317 O O . GLY A 1 172 ? -2.435 6.790 12.043 1.00 87.12 172 GLY A O 1
ATOM 1318 N N . TRP A 1 173 ? -1.589 7.510 14.001 1.00 90.62 173 TRP A N 1
ATOM 1319 C CA . TRP A 1 173 ? -0.293 6.836 13.853 1.00 90.62 173 TRP A CA 1
ATOM 1320 C C . TRP A 1 173 ? -0.442 5.318 13.758 1.00 90.62 173 TRP A C 1
ATOM 1322 O O . TRP A 1 173 ? 0.162 4.695 12.888 1.00 90.62 173 TRP A O 1
ATOM 1332 N N . TRP A 1 174 ? -1.292 4.726 14.604 1.00 91.31 174 TRP A N 1
ATOM 1333 C CA . TRP A 1 174 ? -1.592 3.297 14.535 1.00 91.31 174 TRP A CA 1
ATOM 1334 C C . TRP A 1 174 ? -2.231 2.916 13.197 1.00 91.31 174 TRP A C 1
ATOM 1336 O O . TRP A 1 174 ? -1.820 1.939 12.584 1.00 91.31 174 TRP A O 1
ATOM 1346 N N . CYS A 1 175 ? -3.211 3.691 12.719 1.00 88.69 175 CYS A N 1
ATOM 1347 C CA . CYS A 1 175 ? -3.870 3.431 11.439 1.00 88.69 175 CYS A CA 1
ATOM 1348 C C . CYS A 1 175 ? -2.897 3.529 10.257 1.00 88.69 175 CYS A C 1
ATOM 1350 O O . CYS A 1 175 ? -2.942 2.659 9.393 1.00 88.69 175 CYS A O 1
ATOM 1352 N N . GLY A 1 176 ? -2.031 4.549 10.234 1.00 90.25 176 GLY A N 1
ATOM 1353 C CA . GLY A 1 176 ? -1.025 4.720 9.182 1.00 90.25 176 GLY A CA 1
ATOM 1354 C C . GLY A 1 176 ? -0.021 3.568 9.164 1.00 90.25 176 GLY A C 1
ATOM 1355 O O . GLY A 1 176 ? 0.191 2.943 8.128 1.00 90.25 176 GLY A O 1
ATOM 1356 N N . GLY A 1 177 ? 0.509 3.195 10.336 1.00 94.31 177 GLY A N 1
ATOM 1357 C CA . GLY A 1 177 ? 1.404 2.042 10.467 1.00 94.31 177 GLY A CA 1
ATOM 1358 C C . GLY A 1 177 ? 0.736 0.713 10.095 1.00 94.31 177 GLY A C 1
ATOM 1359 O O . GLY A 1 177 ? 1.339 -0.097 9.396 1.00 94.31 177 GLY A O 1
ATOM 1360 N N . PHE A 1 178 ? -0.519 0.504 10.508 1.00 94.31 178 PHE A N 1
ATOM 1361 C CA . PHE A 1 178 ? -1.303 -0.680 10.148 1.00 94.31 178 PHE A CA 1
ATOM 1362 C C . PHE A 1 178 ? -1.501 -0.785 8.633 1.00 94.31 178 PHE A C 1
ATOM 1364 O O . PHE A 1 178 ? -1.275 -1.852 8.068 1.00 94.31 178 PHE A O 1
ATOM 1371 N N . GLY A 1 179 ? -1.899 0.310 7.976 1.00 95.00 179 GLY A N 1
ATOM 1372 C CA . GLY A 1 179 ? -2.124 0.324 6.531 1.00 95.00 179 GLY A CA 1
ATOM 1373 C C . GLY A 1 179 ? -0.851 0.034 5.744 1.00 95.00 179 GLY A C 1
ATOM 1374 O O . GLY A 1 179 ? -0.822 -0.872 4.912 1.00 95.00 179 GLY A O 1
ATOM 1375 N N . TYR A 1 180 ? 0.228 0.734 6.091 1.00 96.50 180 TYR A N 1
ATOM 1376 C CA . TYR A 1 180 ? 1.543 0.554 5.482 1.00 96.50 180 TYR A CA 1
ATOM 1377 C C . TYR A 1 180 ? 2.088 -0.872 5.658 1.00 96.50 180 TYR A C 1
ATOM 1379 O O . TYR A 1 180 ? 2.514 -1.502 4.691 1.00 96.50 180 TYR A O 1
ATOM 1387 N N . GLY A 1 181 ? 2.018 -1.415 6.879 1.00 97.38 181 GLY A N 1
ATOM 1388 C CA . GLY A 1 181 ? 2.467 -2.776 7.171 1.00 97.38 181 GLY A CA 1
ATOM 1389 C C . GLY A 1 181 ? 1.639 -3.850 6.462 1.00 97.38 181 GLY A C 1
ATOM 1390 O O . GLY A 1 181 ? 2.205 -4.821 5.962 1.00 97.38 181 GLY A O 1
ATOM 1391 N N . LEU A 1 182 ? 0.315 -3.667 6.369 1.00 98.06 182 LEU A N 1
ATOM 1392 C CA . LEU A 1 182 ? -0.562 -4.613 5.677 1.00 98.06 182 LEU A CA 1
ATOM 1393 C C . LEU A 1 182 ? -0.264 -4.661 4.173 1.00 98.06 182 LEU A C 1
ATOM 1395 O O . LEU A 1 182 ? -0.164 -5.754 3.616 1.00 98.06 182 LEU A O 1
ATOM 1399 N N . TRP A 1 183 ? -0.065 -3.504 3.533 1.00 97.69 183 TRP A N 1
ATOM 1400 C CA . TRP A 1 183 ? 0.352 -3.442 2.131 1.00 97.69 183 TRP A CA 1
ATOM 1401 C C . TRP A 1 183 ? 1.698 -4.130 1.900 1.00 97.69 183 TRP A C 1
ATOM 1403 O O . TRP A 1 183 ? 1.783 -4.979 1.016 1.00 97.69 183 TRP A O 1
ATOM 1413 N N . ILE A 1 184 ? 2.722 -3.834 2.713 1.00 97.62 184 ILE A N 1
ATOM 1414 C CA . ILE A 1 184 ? 4.034 -4.497 2.604 1.00 97.62 184 ILE A CA 1
ATOM 1415 C C . ILE A 1 184 ? 3.885 -6.016 2.712 1.00 97.62 184 ILE A C 1
ATOM 1417 O O . ILE A 1 184 ? 4.371 -6.739 1.845 1.00 97.62 184 ILE A O 1
ATOM 1421 N N . GLY A 1 185 ? 3.195 -6.499 3.750 1.00 97.44 185 GLY A N 1
ATOM 1422 C CA . GLY A 1 185 ? 3.034 -7.932 3.983 1.00 97.44 185 GLY A CA 1
ATOM 1423 C C . GLY A 1 185 ? 2.334 -8.634 2.820 1.00 97.44 185 GLY A C 1
ATOM 1424 O O . GLY A 1 185 ? 2.803 -9.672 2.358 1.00 97.44 185 GLY A O 1
ATOM 1425 N N . ILE A 1 186 ? 1.252 -8.044 2.305 1.00 97.44 186 ILE A N 1
ATOM 1426 C CA . ILE A 1 186 ? 0.506 -8.588 1.165 1.00 97.44 186 ILE A CA 1
ATOM 1427 C C . ILE A 1 186 ? 1.358 -8.584 -0.113 1.00 97.44 186 ILE A C 1
ATOM 1429 O O . ILE A 1 186 ? 1.362 -9.580 -0.836 1.00 97.44 186 ILE A O 1
ATOM 1433 N N . LEU A 1 187 ? 2.080 -7.497 -0.397 1.00 96.31 187 LEU A N 1
ATOM 1434 C CA . LEU A 1 187 ? 2.899 -7.374 -1.605 1.00 96.31 187 LEU A CA 1
ATOM 1435 C C . LEU A 1 187 ? 4.059 -8.377 -1.601 1.00 96.31 187 LEU A C 1
ATOM 1437 O O . LEU A 1 187 ? 4.222 -9.126 -2.563 1.00 96.31 187 LEU A O 1
ATOM 1441 N N . VAL A 1 188 ? 4.812 -8.449 -0.500 1.00 95.94 188 VAL A N 1
ATOM 1442 C CA . VAL A 1 188 ? 5.934 -9.391 -0.359 1.00 95.94 188 VAL A CA 1
ATOM 1443 C C . VAL A 1 188 ? 5.441 -10.837 -0.438 1.00 95.94 188 VAL A C 1
ATOM 1445 O O . VAL A 1 188 ? 6.017 -11.638 -1.171 1.00 95.94 188 VAL A O 1
ATOM 1448 N N . ALA A 1 189 ? 4.336 -11.169 0.240 1.00 94.31 189 ALA A N 1
ATOM 1449 C CA . ALA A 1 189 ? 3.741 -12.507 0.174 1.00 94.31 189 ALA A CA 1
ATOM 1450 C C . ALA A 1 189 ? 3.189 -12.858 -1.220 1.00 94.31 189 ALA A C 1
ATOM 1452 O O . ALA A 1 189 ? 3.103 -14.033 -1.568 1.00 94.31 189 ALA A O 1
ATOM 1453 N N . SER A 1 190 ? 2.832 -11.851 -2.024 1.00 92.62 190 SER A N 1
ATOM 1454 C CA . SER A 1 190 ? 2.403 -12.025 -3.419 1.00 92.62 190 SER A CA 1
ATOM 1455 C C . SER A 1 190 ? 3.578 -12.076 -4.404 1.00 92.62 190 SER A C 1
ATOM 1457 O O . SER A 1 190 ? 3.356 -12.203 -5.605 1.00 92.62 190 SER A O 1
ATOM 1459 N N . GLY A 1 191 ? 4.822 -11.995 -3.919 1.00 92.31 191 GLY A N 1
ATOM 1460 C CA . GLY A 1 191 ? 6.024 -12.104 -4.744 1.00 92.31 191 GLY A CA 1
ATOM 1461 C C . GLY A 1 191 ? 6.513 -10.799 -5.351 1.00 92.31 191 GLY A C 1
ATOM 1462 O O . GLY A 1 191 ? 7.365 -10.841 -6.233 1.00 92.31 191 GLY A O 1
ATOM 1463 N N . PHE A 1 192 ? 5.990 -9.651 -4.924 1.00 93.19 192 PHE A N 1
ATOM 1464 C CA . PHE A 1 192 ? 6.472 -8.355 -5.391 1.00 93.19 192 PHE A CA 1
ATOM 1465 C C . PHE A 1 192 ? 7.752 -7.938 -4.664 1.00 93.19 192 PHE A C 1
ATOM 1467 O O . PHE A 1 192 ? 7.959 -8.257 -3.490 1.00 93.19 192 PHE A O 1
ATOM 1474 N N . THR A 1 193 ? 8.579 -7.159 -5.356 1.00 93.31 193 THR A N 1
ATOM 1475 C CA . THR A 1 193 ? 9.705 -6.443 -4.748 1.00 93.31 193 THR A CA 1
ATOM 1476 C C . THR A 1 193 ? 9.206 -5.078 -4.293 1.00 93.31 193 THR A C 1
ATOM 1478 O O . THR A 1 193 ? 8.867 -4.237 -5.128 1.00 93.31 193 THR A O 1
ATOM 1481 N N . VAL A 1 194 ? 9.133 -4.840 -2.985 1.00 95.19 194 VAL A N 1
ATOM 1482 C CA . VAL A 1 194 ? 8.571 -3.596 -2.445 1.00 95.19 194 VAL A CA 1
ATOM 1483 C C . VAL A 1 194 ? 9.657 -2.539 -2.269 1.00 95.19 194 VAL A C 1
ATOM 1485 O O . VAL A 1 194 ? 10.679 -2.773 -1.628 1.00 95.19 194 VAL A O 1
ATOM 1488 N N . VAL A 1 195 ? 9.405 -1.343 -2.803 1.00 91.88 195 VAL A N 1
ATOM 1489 C CA . VAL A 1 195 ? 10.308 -0.189 -2.731 1.00 91.88 195 VAL A CA 1
ATOM 1490 C C . VAL A 1 195 ? 9.606 0.970 -2.016 1.00 91.88 195 VAL A C 1
ATOM 1492 O O . VAL A 1 195 ? 8.771 1.655 -2.607 1.00 91.88 195 VAL A O 1
ATOM 1495 N N . PRO A 1 196 ? 9.930 1.223 -0.739 1.00 92.19 196 PRO A N 1
ATOM 1496 C CA . PRO A 1 196 ? 9.437 2.386 -0.010 1.00 92.19 196 PRO A CA 1
ATOM 1497 C C . PRO A 1 196 ? 9.924 3.704 -0.619 1.00 92.19 196 PRO A C 1
ATOM 1499 O O . PRO A 1 196 ? 11.120 3.887 -0.848 1.00 92.19 196 PRO A O 1
ATOM 1502 N N . VAL A 1 197 ? 9.024 4.663 -0.828 1.00 87.69 197 VAL A N 1
ATOM 1503 C CA . VAL A 1 197 ? 9.346 5.981 -1.391 1.00 87.69 197 VAL A CA 1
ATOM 1504 C C . VAL A 1 197 ? 8.866 7.084 -0.444 1.00 87.69 197 VAL A C 1
ATOM 1506 O O . VAL A 1 197 ? 7.659 7.276 -0.292 1.00 87.69 197 VAL A O 1
ATOM 1509 N N . PRO A 1 198 ? 9.776 7.849 0.189 1.00 86.69 198 PRO A N 1
ATOM 1510 C CA . PRO A 1 198 ? 9.409 9.039 0.946 1.00 86.69 198 PRO A CA 1
ATOM 1511 C C . PRO A 1 198 ? 8.585 10.016 0.109 1.00 86.69 198 PRO A C 1
ATOM 1513 O O . PRO A 1 198 ? 8.926 10.315 -1.039 1.00 86.69 198 PRO A O 1
ATOM 1516 N N . SER A 1 199 ? 7.534 10.577 0.709 1.00 82.00 199 SER A N 1
ATOM 1517 C CA . SER A 1 199 ? 6.607 11.435 -0.030 1.00 82.00 199 SER A CA 1
ATOM 1518 C C . SER A 1 199 ? 7.237 12.723 -0.558 1.00 82.00 199 SER A C 1
ATOM 1520 O O . SER A 1 199 ? 6.839 13.234 -1.602 1.00 82.00 199 SER A O 1
ATOM 1522 N N . SER A 1 200 ? 8.270 13.222 0.123 1.00 79.69 200 SER A N 1
ATOM 1523 C CA . SER A 1 200 ? 9.064 14.369 -0.317 1.00 79.69 200 SER A CA 1
ATOM 1524 C C . SER A 1 200 ? 9.784 14.121 -1.642 1.00 79.69 200 SER A C 1
ATOM 1526 O O . SER A 1 200 ? 9.885 15.048 -2.440 1.00 79.69 200 SER A O 1
ATOM 1528 N N . ILE A 1 201 ? 10.250 12.893 -1.903 1.00 81.12 201 ILE A N 1
ATOM 1529 C CA . ILE A 1 201 ? 11.033 12.570 -3.103 1.00 81.12 201 ILE A CA 1
ATOM 1530 C C . ILE A 1 201 ? 10.161 12.700 -4.343 1.00 81.12 201 ILE A C 1
ATOM 1532 O O . ILE A 1 201 ? 10.493 13.461 -5.251 1.00 81.12 201 ILE A O 1
ATOM 1536 N N . TRP A 1 202 ? 9.027 11.998 -4.374 1.00 76.06 202 TRP A N 1
ATOM 1537 C CA . TRP A 1 202 ? 8.161 12.049 -5.545 1.00 76.06 202 TRP A CA 1
ATOM 1538 C C . TRP A 1 202 ? 7.502 13.426 -5.679 1.00 76.06 202 TRP A C 1
ATOM 1540 O O . TRP A 1 202 ? 7.482 13.974 -6.774 1.00 76.06 202 TRP A O 1
ATOM 1550 N N . LYS A 1 203 ? 7.068 14.072 -4.586 1.00 77.94 203 LYS A N 1
ATOM 1551 C CA . LYS A 1 203 ? 6.494 15.432 -4.662 1.00 77.94 203 LYS A CA 1
ATOM 1552 C C . LYS A 1 203 ? 7.489 16.450 -5.209 1.00 77.94 203 LYS A C 1
ATOM 1554 O O . LYS A 1 203 ? 7.109 17.278 -6.030 1.00 77.94 203 LYS A O 1
ATOM 1559 N N . SER A 1 204 ? 8.748 16.383 -4.777 1.00 76.62 204 SER A N 1
ATOM 1560 C CA . SER A 1 204 ? 9.808 17.255 -5.288 1.00 76.62 204 SER A CA 1
ATOM 1561 C C . SER A 1 204 ? 10.071 17.001 -6.770 1.00 76.62 204 SER A C 1
ATOM 1563 O O . SER A 1 204 ? 10.117 17.943 -7.554 1.00 76.62 204 SER A O 1
ATOM 1565 N N . HIS A 1 205 ? 10.156 15.729 -7.171 1.00 74.00 205 HIS A N 1
ATOM 1566 C CA . HIS A 1 205 ? 10.381 15.342 -8.563 1.00 74.00 205 HIS A CA 1
ATOM 1567 C C . HIS A 1 205 ? 9.298 15.873 -9.521 1.00 74.00 205 HIS A C 1
ATOM 1569 O O . HIS A 1 205 ? 9.591 16.172 -10.673 1.00 74.00 205 HIS A O 1
ATOM 1575 N N . PHE A 1 206 ? 8.056 16.015 -9.048 1.00 71.31 206 PHE A N 1
ATOM 1576 C CA . PHE A 1 206 ? 6.945 16.585 -9.825 1.00 71.31 206 PHE A CA 1
ATOM 1577 C C . PHE A 1 206 ? 6.703 18.070 -9.577 1.00 71.31 206 PHE A C 1
ATOM 1579 O O . PHE A 1 206 ? 5.655 18.577 -9.969 1.00 71.31 206 PHE A O 1
ATOM 1586 N N . GLU A 1 207 ? 7.632 18.758 -8.909 1.00 79.44 207 GLU A N 1
ATOM 1587 C CA . GLU A 1 207 ? 7.515 20.188 -8.592 1.00 79.44 207 GLU A CA 1
ATOM 1588 C C . GLU A 1 207 ? 6.218 20.514 -7.820 1.00 79.44 207 GLU A C 1
ATOM 1590 O O . GLU A 1 207 ? 5.674 21.616 -7.863 1.00 79.44 207 GLU A O 1
ATOM 1595 N N . LEU A 1 208 ? 5.716 19.536 -7.060 1.00 69.94 208 LEU A N 1
ATOM 1596 C CA . LEU A 1 208 ? 4.511 19.656 -6.237 1.00 69.94 208 LEU A CA 1
ATOM 1597 C C . LEU A 1 208 ? 4.813 20.306 -4.877 1.00 69.94 208 LEU A C 1
ATOM 1599 O O . LEU A 1 208 ? 3.895 20.683 -4.144 1.00 69.94 208 LEU A O 1
ATOM 1603 N N . CYS A 1 209 ? 6.093 20.465 -4.532 1.00 62.28 209 CYS A N 1
ATOM 1604 C CA . CYS A 1 209 ? 6.546 21.162 -3.333 1.00 62.28 209 CYS A CA 1
ATOM 1605 C C . CYS A 1 209 ? 6.367 22.684 -3.475 1.00 62.28 209 CYS A C 1
ATOM 1607 O O . CYS A 1 209 ? 6.886 23.299 -4.396 1.00 62.28 209 CYS A O 1
ATOM 1609 N N . GLY A 1 210 ? 5.663 23.315 -2.529 1.00 52.66 210 GLY A N 1
ATOM 1610 C CA . GLY A 1 210 ? 5.548 24.781 -2.446 1.00 52.66 210 GLY A CA 1
ATOM 1611 C C . GLY A 1 210 ? 4.331 25.397 -3.145 1.00 52.66 210 GLY A C 1
ATOM 1612 O O . GLY A 1 210 ? 4.034 26.572 -2.920 1.00 52.66 210 GLY A O 1
ATOM 1613 N N . SER A 1 211 ? 3.550 24.627 -3.908 1.00 47.88 211 SER A N 1
ATOM 1614 C CA . SER A 1 211 ? 2.293 25.140 -4.455 1.00 47.88 211 SER A CA 1
ATOM 1615 C C . SER A 1 211 ? 1.228 25.231 -3.348 1.00 47.88 211 SER A C 1
ATOM 1617 O O . SER A 1 211 ? 0.704 24.239 -2.843 1.00 47.88 211 SER A O 1
ATOM 1619 N N . ARG A 1 212 ? 0.831 26.455 -2.970 1.00 44.78 212 ARG A N 1
ATOM 1620 C CA . ARG A 1 212 ? -0.352 26.697 -2.108 1.00 44.78 212 ARG A CA 1
ATOM 1621 C C . ARG A 1 212 ? -1.679 26.253 -2.769 1.00 44.78 212 ARG A C 1
ATOM 1623 O O . ARG A 1 212 ? -2.736 26.381 -2.153 1.00 44.78 212 ARG A O 1
ATOM 1630 N N . SER A 1 213 ? -1.623 25.712 -3.992 1.00 44.62 213 SER A N 1
ATOM 1631 C CA . SER A 1 213 ? -2.747 25.488 -4.910 1.00 44.62 213 SER A CA 1
ATOM 1632 C C . SER A 1 213 ? -2.914 24.046 -5.413 1.00 44.62 213 SER A C 1
ATOM 1634 O O . SER A 1 213 ? -3.515 23.843 -6.461 1.00 44.62 213 SER A O 1
ATOM 1636 N N . LEU A 1 214 ? -2.544 23.015 -4.650 1.00 46.88 214 LEU A N 1
ATOM 1637 C CA . LEU A 1 214 ? -2.939 21.620 -4.956 1.00 46.88 214 LEU A CA 1
ATOM 1638 C C . LEU A 1 214 ? -4.444 21.325 -4.712 1.00 46.88 214 LEU A C 1
ATOM 1640 O O . LEU A 1 214 ? -4.842 20.202 -4.428 1.00 46.88 214 LEU A O 1
ATOM 1644 N N . LYS A 1 215 ? -5.304 22.351 -4.802 1.00 46.06 215 LYS A N 1
ATOM 1645 C CA . LYS A 1 215 ? -6.761 22.285 -4.578 1.00 46.06 215 LYS A CA 1
ATOM 1646 C C . LYS A 1 215 ? -7.609 22.477 -5.844 1.00 46.06 215 LYS A C 1
ATOM 1648 O O . LYS A 1 215 ? -8.829 22.511 -5.724 1.00 46.06 215 LYS A O 1
ATOM 1653 N N . ARG A 1 216 ? -7.028 22.650 -7.037 1.00 35.44 216 ARG A N 1
ATOM 1654 C CA . ARG A 1 216 ? -7.804 22.944 -8.257 1.00 35.44 216 ARG A CA 1
ATOM 1655 C C . ARG A 1 216 ? -7.342 22.127 -9.454 1.00 35.44 216 ARG A C 1
ATOM 1657 O O . ARG A 1 216 ? -6.463 22.568 -10.176 1.00 35.44 216 ARG A O 1
ATOM 1664 N N . LEU A 1 217 ? -8.019 21.009 -9.690 1.00 32.34 217 LEU A N 1
ATOM 1665 C CA . LEU A 1 217 ? -8.492 20.616 -11.019 1.00 32.34 217 LEU A CA 1
ATOM 1666 C C . L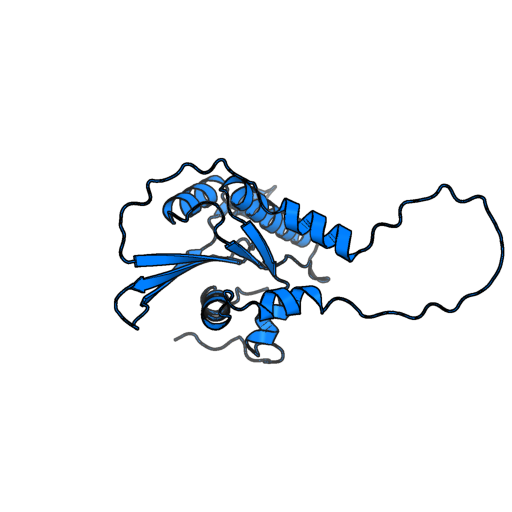EU A 1 217 ? -9.553 19.518 -10.842 1.00 32.34 217 LEU A C 1
ATOM 1668 O O . LEU A 1 217 ? -9.259 18.334 -10.812 1.00 32.34 217 LEU A O 1
ATOM 1672 N N . GLN A 1 218 ? -10.798 19.954 -10.646 1.00 28.73 218 GLN A N 1
ATOM 1673 C CA . GLN A 1 218 ? -11.994 19.164 -10.925 1.00 28.73 218 GLN A CA 1
ATOM 1674 C C . GLN A 1 218 ? -12.883 20.039 -11.813 1.00 28.73 218 GLN A C 1
ATOM 1676 O O . GLN A 1 218 ? -13.381 21.080 -11.373 1.00 28.73 218 GLN A O 1
ATOM 1681 N N . ARG A 1 219 ? -13.005 19.640 -13.074 1.00 28.09 219 ARG A N 1
ATOM 1682 C CA . ARG A 1 219 ? -14.230 19.759 -13.860 1.00 28.09 219 ARG A CA 1
ATOM 1683 C C . ARG A 1 219 ? -14.564 18.359 -14.331 1.00 28.09 219 ARG A C 1
ATOM 1685 O O . ARG A 1 219 ? -13.598 17.659 -14.701 1.00 28.09 219 ARG A O 1
#

Radius of gyration: 21.15 Å; chains: 1; bounding box: 59×48×65 Å

Foldseek 3Di:
DDDDPPLVLQQVLVVPPPVVDVVVVVVVLPPPDDDDDDDDDDDDDDDDPPDPPDDPSNVVVVVLVVLFDPDPPPCPDPDPDQKDKAWAWEWALALQIKIKIKIWIDRNPDPDIDIDMDIGGFAWDFDDDPPDTDTDGDLVVVLVVVVVVVDHAAHEYEYEAQDDDPPDDPVSSVNSVVSVVSVSVSQNVVRYSYDYDHPCVSCVVVVVPPPPPSPDDDD

Secondary structure (DSSP, 8-state):
------HHHHHHHHHHS-TTSHHHHHHHHHTT-----------------------HHHHHHHHHHHT--------------SEEEEEEEEE--STT-EEEEEEEEEETT-S-EEEEEEEEEPPEEEEEETTEEEEEE-HHHHHHHHHHTTPPTT-EEEEE-----TTS-HHHHHHHHHHHHHHHHHHHHTT-EEEEE-HHHHHHHTT-TT-TTTT----

Organism: NCBI:txid152371

pLDDT: mean 72.51, std 23.64, range [27.19, 98.12]

Sequence (219 aa):
MRKNIDAQTLICAMLRLGFVSPKFYRAYSCCGSSESEVKKGGGRRRSSSSKVVVSDSELKQNWLSSLSCPLPLMTRHLEEHNTISELVIGIDPDVSGALALLKTTHHHNSSSSSSSAQVFDTPHLQVLVSKRVRKRLDAKSMVQLLRTLDAPPGTSAFIEQSIPFPQDGKLGWWCGGFGYGLWIGILVASGFTVVPVPSSIWKSHFELCGSRSLKRLQR